Protein AF-A0AAP0G3T5-F1 (afdb_monomer_lite)

pLDDT: mean 85.39, std 17.5, range [25.56, 98.5]

InterPro domains:
  IPR000340 Dual specificity phosphatase, catalytic domain [PF00782] (20-119)
  IPR000387 Tyrosine-specific protein phosphatases domain [PS50056] (59-117)
  IPR013783 Immunoglobulin-like fold [G3DSA:2.60.40.10] (140-226)
  IPR014756 Immunoglobulin E-set [SSF81296] (141-223)
  IPR020422 Dual specificity protein phosphatase domain [SM00195] (4-128)
  IPR029021 Protein-tyrosine phosphatase-like [G3DSA:3.90.190.10] (9-139)
  IPR029021 Protein-tyrosine phosphatase-like [SSF52799] (38-124)
  IPR032640 AMP-activated protein kinase, glycogen-binding domain [PF16561] (143-225)
  IPR052832 Starch-Associated Glucan Phosphatase [PTHR46642] (41-258)

Secondary structure (DSSP, 8-state):
----GGGS-EEEEEE-------HHHHHHHHHHHHHHHTT--PEEEE----TT-HHHHHHHHHHHHHHHHHHHHHH-SEEEEE-SSSSSHHHHHHHHHHHHTS---HHHHHHHHHHH------HHHHHHHHHHHHH---EEEEEEEEE-SS-S-EEEEETTTEEEEEEEPEEETTTTEEEEEEEEESEEEEEEEEETTEEE--TTS-BPPP-TTS---EEEEE--TTS-HHHHHHHHHHHH-S---HHHHHHHHHHHHHT--

Structure (mmCIF, N/CA/C/O backbone):
data_AF-A0AAP0G3T5-F1
#
_entry.id   AF-A0AAP0G3T5-F1
#
loop_
_atom_site.group_PDB
_atom_site.id
_atom_site.type_symbol
_atom_site.label_atom_id
_atom_site.label_alt_id
_atom_site.label_comp_id
_atom_site.label_asym_id
_atom_site.label_entity_id
_atom_site.label_seq_id
_atom_site.pdbx_PDB_ins_code
_atom_site.Cartn_x
_atom_site.Cartn_y
_atom_site.Cartn_z
_atom_site.occupancy
_atom_site.B_iso_or_equiv
_atom_site.auth_seq_id
_atom_site.auth_comp_id
_atom_site.auth_asym_id
_atom_site.auth_atom_id
_atom_site.pdbx_PDB_model_num
ATOM 1 N N . MET A 1 1 ? 6.854 -19.438 26.961 1.00 29.41 1 MET A N 1
ATOM 2 C CA . MET A 1 1 ? 5.749 -20.032 27.737 1.00 29.41 1 MET A CA 1
ATOM 3 C C . MET A 1 1 ? 4.479 -19.678 26.976 1.00 29.41 1 MET A C 1
ATOM 5 O O . MET A 1 1 ? 4.120 -18.512 26.958 1.00 29.41 1 MET A O 1
ATOM 9 N N . LEU A 1 2 ? 3.943 -20.611 26.183 1.00 25.56 2 LEU A N 1
ATOM 10 C CA . LEU A 1 2 ? 2.711 -20.397 25.416 1.00 25.56 2 LEU A CA 1
ATOM 11 C C . LEU A 1 2 ? 1.552 -20.583 26.393 1.00 25.56 2 LEU A C 1
ATOM 13 O O . LEU A 1 2 ? 1.273 -21.711 26.789 1.00 25.56 2 LEU A O 1
ATOM 17 N N . THR A 1 3 ? 0.944 -19.488 26.839 1.00 32.12 3 THR A N 1
ATOM 18 C CA . THR A 1 3 ? -0.365 -19.539 27.492 1.00 32.12 3 THR A CA 1
ATOM 19 C C . THR A 1 3 ? -1.367 -20.124 26.502 1.00 32.12 3 THR A C 1
ATOM 21 O O . THR A 1 3 ? -1.340 -19.810 25.308 1.00 32.12 3 THR A O 1
ATOM 24 N N . SER A 1 4 ? -2.193 -21.049 26.985 1.00 37.69 4 SER A N 1
ATOM 25 C CA . SER A 1 4 ? -3.245 -21.675 26.190 1.00 37.69 4 SER A CA 1
ATOM 26 C C . SER A 1 4 ? -4.162 -20.593 25.616 1.00 37.69 4 SER A C 1
ATOM 28 O O . SER A 1 4 ? -4.572 -19.688 26.340 1.00 37.69 4 SER A O 1
ATOM 30 N N . LEU A 1 5 ? -4.527 -20.695 24.333 1.00 39.19 5 LEU A N 1
ATOM 31 C CA . LEU A 1 5 ? -5.489 -19.781 23.696 1.00 39.19 5 LEU A CA 1
ATOM 32 C C . LEU A 1 5 ? -6.842 -19.742 24.435 1.00 39.19 5 LEU A C 1
ATOM 34 O O . LEU A 1 5 ? -7.557 -18.759 24.308 1.00 39.19 5 LEU A O 1
ATOM 38 N N . SER A 1 6 ? -7.155 -20.766 25.240 1.00 38.41 6 SER A N 1
ATOM 39 C CA . SER A 1 6 ? -8.357 -20.838 26.081 1.00 38.41 6 SER A CA 1
ATOM 40 C C . SER A 1 6 ? -8.358 -19.891 27.288 1.00 38.41 6 SER A C 1
ATOM 42 O O . SER A 1 6 ? -9.402 -19.706 27.899 1.00 38.41 6 SER A O 1
ATOM 44 N N . GLU A 1 7 ? -7.209 -19.332 27.684 1.00 41.69 7 GLU A N 1
ATOM 45 C CA . GLU A 1 7 ? -7.112 -18.388 28.814 1.00 41.69 7 GLU A CA 1
ATOM 46 C C . GLU A 1 7 ? -7.333 -16.929 28.386 1.00 41.69 7 GLU A C 1
ATOM 48 O O . GLU A 1 7 ? -7.491 -16.043 29.224 1.00 41.69 7 GLU A O 1
ATOM 53 N N . LEU A 1 8 ? -7.347 -16.666 27.078 1.00 45.81 8 LEU A N 1
ATOM 54 C CA . LEU A 1 8 ? -7.683 -15.369 26.510 1.00 45.81 8 LEU A CA 1
ATOM 55 C C . LEU A 1 8 ? -9.156 -15.433 26.099 1.00 45.81 8 LEU A C 1
ATOM 57 O O . LEU A 1 8 ? -9.502 -16.239 25.242 1.00 45.81 8 LEU A O 1
ATOM 61 N N . GLU A 1 9 ? -10.022 -14.599 26.684 1.00 52.25 9 GLU A N 1
ATOM 62 C CA . GLU A 1 9 ? -11.425 -14.430 26.260 1.00 52.25 9 GLU A CA 1
ATOM 63 C C . GLU A 1 9 ? -11.502 -13.793 24.854 1.00 52.25 9 GLU A C 1
ATOM 65 O O . GLU A 1 9 ? -11.897 -12.635 24.666 1.00 52.25 9 GLU A O 1
ATOM 70 N N . LEU A 1 10 ? -11.046 -14.539 23.850 1.00 51.56 10 LEU A N 1
ATOM 71 C CA . LEU A 1 10 ? -11.093 -14.182 22.444 1.00 51.56 10 LEU A CA 1
ATOM 72 C C . LEU A 1 10 ? -12.543 -14.235 21.977 1.00 51.56 10 LEU A C 1
ATOM 74 O O . LEU A 1 10 ? -13.229 -15.225 22.214 1.00 51.56 10 LEU A O 1
ATOM 78 N N . LYS A 1 11 ? -13.007 -13.183 21.301 1.00 54.41 11 LYS A N 1
ATOM 79 C CA . LYS A 1 11 ? -14.379 -13.135 20.776 1.00 54.41 11 LYS A CA 1
ATOM 80 C C . LYS A 1 11 ? -14.404 -12.956 19.258 1.00 54.41 11 LYS A C 1
ATOM 82 O O . LYS A 1 11 ? -15.062 -13.756 18.600 1.00 54.41 11 LYS A O 1
ATOM 87 N N . PRO A 1 12 ? -13.632 -12.032 18.657 1.00 55.69 12 PRO A N 1
ATOM 88 C CA . PRO A 1 12 ? -13.344 -12.117 17.224 1.00 55.69 12 PRO A CA 1
ATOM 89 C C . PRO A 1 12 ? -11.927 -12.639 16.924 1.00 55.69 12 PRO A C 1
ATOM 91 O O . PRO A 1 12 ? -10.915 -12.162 17.445 1.00 55.69 12 PRO A O 1
ATOM 94 N N . TYR A 1 13 ? -11.857 -13.597 16.005 1.00 55.78 13 TYR A N 1
ATOM 95 C CA . TYR A 1 13 ? -10.639 -14.075 15.364 1.00 55.78 13 TYR A CA 1
ATOM 96 C C . TYR A 1 13 ? -10.634 -13.635 13.896 1.00 55.78 13 TYR A C 1
ATOM 98 O O . TYR A 1 13 ? -11.551 -13.946 13.137 1.00 55.78 13 TYR A O 1
ATOM 106 N N . PHE A 1 14 ? -9.596 -12.915 13.478 1.00 58.53 14 PHE A N 1
ATOM 107 C CA . PHE A 1 14 ? -9.568 -12.185 12.217 1.00 58.53 14 PHE A CA 1
ATOM 108 C C . PHE A 1 14 ? -8.358 -12.577 11.354 1.00 58.53 14 PHE A C 1
ATOM 110 O O . PHE A 1 14 ? -7.202 -12.321 11.703 1.00 58.53 14 PHE A O 1
ATOM 117 N N . ALA A 1 15 ? -8.637 -13.196 10.206 1.00 68.06 15 ALA A N 1
ATOM 118 C CA . ALA A 1 15 ? -7.659 -13.830 9.330 1.00 68.06 15 ALA A CA 1
ATOM 119 C C . ALA A 1 15 ? -7.432 -13.047 8.031 1.00 68.06 15 ALA A C 1
ATOM 121 O O . ALA A 1 15 ? -8.307 -12.987 7.164 1.00 68.06 15 ALA A O 1
ATOM 122 N N . CYS A 1 16 ? -6.215 -12.531 7.844 1.00 53.97 16 CYS A N 1
ATOM 123 C CA . CYS A 1 16 ? -5.829 -11.704 6.696 1.00 53.97 16 CYS A CA 1
ATOM 124 C C . CYS A 1 16 ? -5.036 -12.461 5.608 1.00 53.97 16 CYS A C 1
ATOM 126 O O . CYS A 1 16 ? -4.068 -11.918 5.069 1.00 53.97 16 CYS A O 1
ATOM 128 N N . SER A 1 17 ? -5.362 -13.727 5.305 1.00 55.59 17 SER A N 1
ATOM 129 C CA . SER A 1 17 ? -4.587 -14.560 4.358 1.00 55.59 17 SER A CA 1
ATOM 130 C C . SER A 1 17 ? -5.382 -15.065 3.150 1.00 55.59 17 SER A C 1
ATOM 132 O O . SER A 1 17 ? -6.556 -15.394 3.282 1.00 55.59 17 SER A O 1
ATOM 134 N N . ARG A 1 18 ? -4.706 -15.156 1.991 1.00 44.66 18 ARG A N 1
ATOM 135 C CA . ARG A 1 18 ? -5.224 -15.662 0.702 1.00 44.66 18 ARG A CA 1
ATOM 136 C C . ARG A 1 18 ? -4.538 -16.955 0.208 1.00 44.66 18 ARG A C 1
ATOM 138 O O . ARG A 1 18 ? -4.892 -17.474 -0.843 1.00 44.66 18 ARG A O 1
ATOM 145 N N . THR A 1 19 ? -3.530 -17.483 0.908 1.00 41.25 19 THR A N 1
ATOM 146 C CA . THR A 1 19 ? -2.714 -18.606 0.396 1.00 41.25 19 THR A CA 1
ATOM 147 C C . THR A 1 19 ? -3.335 -19.981 0.674 1.00 41.25 19 THR A C 1
ATOM 149 O O . THR A 1 19 ? -3.735 -20.253 1.802 1.00 41.25 19 THR A O 1
ATOM 152 N N . GLN A 1 20 ? -3.346 -20.858 -0.341 1.00 36.56 20 GLN A N 1
ATOM 153 C CA . GLN A 1 20 ? -3.870 -22.237 -0.304 1.00 36.56 20 GLN A CA 1
ATOM 154 C C . GLN A 1 20 ? -2.840 -23.316 0.091 1.00 36.56 20 GLN A C 1
ATOM 156 O O . GLN A 1 20 ? -3.159 -24.500 0.061 1.00 36.56 20 GLN A O 1
ATOM 161 N N . THR A 1 21 ? -1.616 -22.957 0.479 1.00 35.81 21 THR A N 1
ATOM 162 C CA . THR A 1 21 ? -0.590 -23.933 0.882 1.00 35.81 21 THR A CA 1
ATOM 163 C C . THR A 1 21 ? 0.189 -23.477 2.119 1.00 35.81 21 THR A C 1
ATOM 165 O O . THR A 1 21 ? 0.285 -22.278 2.382 1.00 35.81 21 THR A O 1
ATOM 168 N N . TRP A 1 22 ? 0.716 -24.479 2.844 1.00 39.88 22 TRP A N 1
ATOM 169 C CA . TRP A 1 22 ? 1.608 -24.507 4.026 1.00 39.88 22 TRP A CA 1
ATOM 170 C C . TRP A 1 22 ? 0.968 -24.979 5.357 1.00 39.88 22 TRP A C 1
ATOM 172 O O . TRP A 1 22 ? 0.165 -24.299 5.993 1.00 39.88 22 TRP A O 1
ATOM 182 N N . ASN A 1 23 ? 1.411 -26.170 5.790 1.00 42.19 23 ASN A N 1
ATOM 183 C CA . ASN A 1 23 ? 0.854 -27.086 6.806 1.00 42.19 23 ASN A CA 1
ATOM 184 C C . ASN A 1 23 ? 0.544 -26.512 8.208 1.00 42.19 23 ASN A C 1
ATOM 186 O O . ASN A 1 23 ? -0.226 -27.118 8.946 1.00 42.19 23 ASN A O 1
ATOM 190 N N . ILE A 1 24 ? 1.108 -25.365 8.599 1.00 42.84 24 ILE A N 1
ATOM 191 C CA . ILE A 1 24 ? 0.833 -24.730 9.906 1.00 42.84 24 ILE A CA 1
ATOM 192 C C . ILE A 1 24 ? -0.440 -23.873 9.859 1.00 42.84 24 ILE A C 1
ATOM 194 O O . ILE A 1 24 ? -1.187 -23.829 10.833 1.00 42.84 24 ILE A O 1
ATOM 198 N N . LEU A 1 25 ? -0.722 -23.227 8.723 1.00 44.41 25 LEU A N 1
ATOM 199 C CA . LEU A 1 25 ? -1.928 -22.413 8.546 1.00 44.41 25 LEU A CA 1
ATOM 200 C C . LEU A 1 25 ? -3.184 -23.277 8.528 1.00 44.41 25 LEU A C 1
ATOM 202 O O . LEU A 1 25 ? -4.192 -22.913 9.125 1.00 44.41 25 LEU A O 1
ATOM 206 N N . GLU A 1 26 ? -3.102 -24.439 7.884 1.00 46.91 26 GLU A N 1
ATOM 207 C CA . GLU A 1 26 ? -4.184 -25.413 7.905 1.00 46.91 26 GLU A CA 1
ATOM 208 C C . GLU A 1 26 ? -4.376 -25.974 9.317 1.00 46.91 26 GLU A C 1
ATOM 210 O O . GLU A 1 26 ? -5.507 -26.181 9.723 1.00 46.91 26 GLU A O 1
ATOM 215 N N . LEU A 1 27 ? -3.303 -26.154 10.098 1.00 44.22 27 LEU A N 1
ATOM 216 C CA . LEU A 1 27 ? -3.399 -26.620 11.480 1.00 44.22 27 LEU A CA 1
ATOM 217 C C . LEU A 1 27 ? -4.052 -25.576 12.392 1.00 44.22 27 LEU A C 1
ATOM 219 O O . LEU A 1 27 ? -4.932 -25.940 13.158 1.00 44.22 27 LEU A O 1
ATOM 223 N N . ILE A 1 28 ? -3.673 -24.296 12.285 1.00 55.34 28 ILE A N 1
ATOM 224 C CA . ILE A 1 28 ? -4.295 -23.199 13.045 1.00 55.34 28 ILE A CA 1
ATOM 225 C C . ILE A 1 28 ? -5.759 -23.031 12.620 1.00 55.34 28 ILE A C 1
ATOM 227 O O . ILE A 1 28 ? -6.631 -23.037 13.482 1.00 55.34 28 ILE A O 1
ATOM 231 N N . SER A 1 29 ? -6.050 -22.986 11.313 1.00 53.94 29 SER A N 1
ATOM 232 C CA . SER A 1 29 ? -7.426 -22.912 10.796 1.00 53.94 29 SER A CA 1
ATOM 233 C C . SER A 1 29 ? -8.256 -24.127 11.220 1.00 53.94 29 SER A C 1
ATOM 235 O O . SER A 1 29 ? -9.367 -23.952 11.696 1.00 53.94 29 SER A O 1
ATOM 237 N N . LYS A 1 30 ? -7.719 -25.354 11.149 1.00 52.88 30 LYS A N 1
ATOM 238 C CA . LYS A 1 30 ? -8.404 -26.586 11.588 1.00 52.88 30 LYS A CA 1
ATOM 239 C C . LYS A 1 30 ? -8.589 -26.652 13.104 1.00 52.88 30 LYS A C 1
ATOM 241 O O . LYS A 1 30 ? -9.633 -27.126 13.545 1.00 52.88 30 LYS A O 1
ATOM 246 N N . LEU A 1 31 ? -7.615 -26.191 13.897 1.00 55.31 31 LEU A N 1
ATOM 247 C CA . LEU A 1 31 ? -7.725 -26.064 15.359 1.00 55.31 31 LEU A CA 1
ATOM 248 C C . LEU A 1 31 ? -8.829 -25.076 15.728 1.00 55.31 31 LEU A C 1
ATOM 250 O O . LEU A 1 31 ? -9.655 -25.381 16.579 1.00 55.31 31 LEU A O 1
ATOM 254 N N . LEU A 1 32 ? -8.887 -23.932 15.052 1.00 58.81 32 LEU A N 1
ATOM 255 C CA . LEU A 1 32 ? -9.915 -22.923 15.290 1.00 58.81 32 LEU A CA 1
ATOM 256 C C . LEU A 1 32 ? -11.279 -23.372 14.798 1.00 58.81 32 LEU A C 1
ATOM 258 O O . LEU A 1 32 ? -12.240 -23.267 15.539 1.00 58.81 32 LEU A O 1
ATOM 262 N N . GLU A 1 33 ? -11.375 -23.966 13.612 1.00 59.47 33 GLU A N 1
ATOM 263 C CA . GLU A 1 33 ? -12.602 -24.615 13.152 1.00 59.47 33 GLU A CA 1
ATOM 264 C C . GLU A 1 33 ? -13.053 -25.717 14.117 1.00 59.47 33 GLU A C 1
ATOM 266 O O . GLU A 1 33 ? -14.249 -25.921 14.301 1.00 59.47 33 GLU A O 1
ATOM 271 N N . SER A 1 34 ? -12.117 -26.422 14.759 1.00 53.38 34 SER A N 1
ATOM 272 C CA . SER A 1 34 ? -12.426 -27.383 15.818 1.00 53.38 34 SER A CA 1
ATOM 273 C C . SER A 1 34 ? -12.951 -26.705 17.087 1.00 53.38 34 SER A C 1
ATOM 275 O O . SER A 1 34 ? -13.887 -27.229 17.675 1.00 53.38 34 SER A O 1
ATOM 277 N N . MET A 1 35 ? -12.402 -25.558 17.495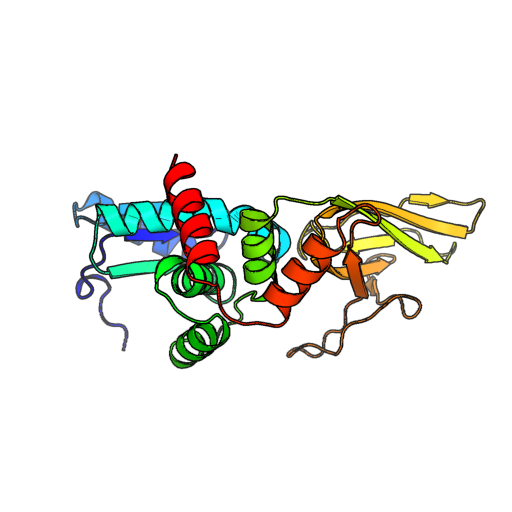 1.00 55.41 35 MET A N 1
ATOM 278 C CA . MET A 1 35 ? -12.900 -24.772 18.638 1.00 55.41 35 MET A CA 1
ATOM 279 C C . MET A 1 35 ? -14.277 -24.145 18.353 1.00 55.41 35 MET A C 1
ATOM 281 O O . MET A 1 35 ? -15.171 -24.193 19.191 1.00 55.41 35 MET A O 1
ATOM 285 N N . LEU A 1 36 ? -14.510 -23.665 17.127 1.00 57.16 36 LEU A N 1
ATOM 286 C CA . LEU A 1 36 ? -15.820 -23.189 16.663 1.00 57.16 36 LEU A CA 1
ATOM 287 C C . LEU A 1 36 ? -16.872 -24.303 16.700 1.00 57.16 36 LEU A C 1
ATOM 289 O O . LEU A 1 36 ? -17.992 -24.084 17.157 1.00 57.16 36 LEU A O 1
ATOM 293 N N . ARG A 1 37 ? -16.507 -25.514 16.254 1.00 56.56 37 ARG A N 1
ATOM 294 C CA . ARG A 1 37 ? -17.377 -26.702 16.312 1.00 56.56 37 ARG A CA 1
ATOM 295 C C . ARG A 1 37 ? -17.727 -27.116 17.745 1.00 56.56 37 ARG A C 1
ATOM 297 O O . ARG A 1 37 ? -18.770 -27.731 17.938 1.00 56.56 37 ARG A O 1
ATOM 304 N N . ASN A 1 38 ? -16.898 -26.756 18.723 1.00 56.44 38 ASN A N 1
ATOM 305 C CA . ASN A 1 38 ? -17.127 -27.058 20.135 1.00 56.44 38 ASN A CA 1
ATOM 306 C C . ASN A 1 38 ? -18.011 -26.019 20.852 1.00 56.44 38 ASN A C 1
ATOM 308 O O . ASN A 1 38 ? -18.391 -26.252 21.996 1.00 56.44 38 ASN A O 1
ATOM 312 N N . GLY A 1 39 ? -18.400 -24.924 20.184 1.00 53.41 39 GLY A N 1
ATOM 313 C CA . GLY A 1 39 ? -19.330 -23.933 20.738 1.00 53.41 39 GLY A CA 1
ATOM 314 C C . GLY A 1 39 ? -18.688 -22.859 21.622 1.00 53.41 39 GLY A C 1
ATOM 315 O O . GLY A 1 39 ? -19.403 -22.199 22.371 1.00 53.41 39 GLY A O 1
ATOM 316 N N . ASP A 1 40 ? -17.375 -22.634 21.509 1.00 62.09 40 ASP A N 1
ATOM 317 C CA . ASP A 1 40 ? -16.591 -21.758 22.401 1.00 62.09 40 ASP A CA 1
ATOM 318 C C . ASP A 1 40 ? -16.823 -20.235 22.210 1.00 62.09 40 ASP A C 1
ATOM 320 O O . ASP A 1 40 ? -16.054 -19.417 22.707 1.00 62.09 40 ASP A O 1
ATOM 324 N N . GLY A 1 41 ? -17.876 -19.810 21.499 1.00 70.50 41 GLY A N 1
ATOM 325 C CA . GLY A 1 41 ? -18.259 -18.390 21.390 1.00 70.50 41 GLY A CA 1
ATOM 326 C C . GLY A 1 41 ? -17.295 -17.488 20.600 1.00 70.50 41 GLY A C 1
ATOM 327 O O . GLY A 1 41 ? -17.412 -16.265 20.673 1.00 70.50 41 GLY A O 1
ATOM 328 N N . ILE A 1 42 ? -16.360 -18.069 19.844 1.00 72.94 42 ILE A N 1
ATOM 329 C CA . ILE A 1 42 ? -15.424 -17.348 18.969 1.00 72.94 42 ILE A CA 1
ATOM 330 C C . ILE A 1 42 ? -16.078 -17.144 17.594 1.00 72.94 42 ILE A C 1
ATOM 332 O O . ILE A 1 42 ? -16.681 -18.065 17.054 1.00 72.94 42 ILE A O 1
ATOM 336 N N . GLU A 1 43 ? -15.943 -15.966 16.987 1.00 80.19 43 GLU A N 1
ATOM 337 C CA . GLU A 1 43 ? -16.281 -15.738 15.576 1.00 80.19 43 GLU A CA 1
ATOM 338 C C . GLU A 1 43 ? -15.003 -15.723 14.730 1.00 80.19 43 GLU A C 1
ATOM 340 O O . GLU A 1 43 ? -14.078 -14.960 15.007 1.00 80.19 43 GLU A O 1
ATOM 345 N N . HIS A 1 44 ? -14.948 -16.540 13.675 1.00 81.50 44 HIS A N 1
ATOM 346 C CA . HIS A 1 44 ? -13.824 -16.565 12.739 1.00 81.50 44 HIS A CA 1
ATOM 347 C C . HIS A 1 44 ? -14.156 -15.830 11.438 1.00 81.50 44 HIS A C 1
ATOM 349 O O . HIS A 1 44 ? -15.005 -16.263 10.657 1.00 81.50 44 HIS A O 1
ATOM 355 N N . ILE A 1 45 ? -13.422 -14.752 11.163 1.00 84.25 45 ILE A N 1
ATOM 356 C CA . ILE A 1 45 ? -13.644 -13.866 10.021 1.00 84.25 45 ILE A CA 1
ATOM 357 C C . ILE A 1 45 ? -12.449 -13.936 9.074 1.00 84.25 45 ILE A C 1
ATOM 359 O O . ILE A 1 45 ? -11.323 -13.609 9.442 1.00 84.25 45 ILE A O 1
ATOM 363 N N . ARG A 1 46 ? -12.700 -14.303 7.813 1.00 86.25 46 ARG A N 1
ATOM 364 C CA . ARG A 1 46 ? -11.692 -14.265 6.741 1.00 86.25 46 ARG A CA 1
ATOM 365 C C . ARG A 1 46 ? -11.799 -12.983 5.927 1.00 86.25 46 ARG A C 1
ATOM 367 O O . ARG A 1 46 ? -12.829 -12.743 5.294 1.00 86.25 46 ARG A O 1
ATOM 374 N N . ALA A 1 47 ? -10.726 -12.202 5.892 1.00 88.69 47 ALA A N 1
ATOM 375 C CA . ALA A 1 47 ? -10.610 -10.958 5.139 1.00 88.69 47 ALA A CA 1
ATOM 376 C C . ALA A 1 47 ? -9.303 -10.949 4.331 1.00 88.69 47 ALA A C 1
ATOM 378 O O . ALA A 1 47 ? -8.254 -10.513 4.789 1.00 88.69 47 ALA A O 1
ATOM 379 N N . GLU A 1 48 ? -9.355 -11.501 3.122 1.00 90.19 48 GLU A N 1
ATOM 380 C CA . GLU A 1 48 ? -8.150 -11.855 2.369 1.00 90.19 48 GLU A CA 1
ATOM 381 C C . GLU A 1 48 ? -7.356 -10.637 1.872 1.00 90.19 48 GLU A C 1
ATOM 383 O O . GLU A 1 48 ? -7.934 -9.697 1.313 1.00 90.19 48 GLU A O 1
ATOM 388 N N . ILE A 1 49 ? -6.030 -10.722 2.043 1.00 92.69 49 ILE A N 1
ATOM 389 C CA . ILE A 1 49 ? -5.009 -9.812 1.507 1.00 92.69 49 ILE A CA 1
ATOM 390 C C . ILE A 1 49 ? -3.857 -10.666 0.949 1.00 92.69 49 ILE A C 1
ATOM 392 O O . ILE A 1 49 ? -3.377 -11.598 1.620 1.00 92.69 49 ILE A O 1
ATOM 396 N N . ARG A 1 50 ? -3.426 -10.370 -0.281 1.00 92.69 50 ARG A N 1
ATOM 397 C CA . ARG A 1 50 ? -2.323 -11.033 -0.988 1.00 92.69 50 ARG A CA 1
ATOM 398 C C . ARG A 1 50 ? -0.997 -10.768 -0.277 1.00 92.69 50 ARG A C 1
ATOM 400 O O . ARG A 1 50 ? -0.738 -9.677 0.219 1.00 92.69 50 ARG A O 1
ATOM 407 N N . ASP A 1 51 ? -0.177 -11.811 -0.163 1.00 89.69 51 ASP A N 1
ATOM 408 C CA . ASP A 1 51 ? 1.133 -11.687 0.475 1.00 89.69 51 ASP A CA 1
ATOM 409 C C . ASP A 1 51 ? 2.159 -11.046 -0.459 1.00 89.69 51 ASP A C 1
ATOM 411 O O . ASP A 1 51 ? 2.017 -11.139 -1.675 1.00 89.69 51 ASP A O 1
ATOM 415 N N . PHE A 1 52 ? 3.193 -10.430 0.123 1.00 92.19 52 PHE A N 1
ATOM 416 C CA . PHE A 1 52 ? 4.255 -9.726 -0.615 1.00 92.19 52 PHE A CA 1
ATOM 417 C C . PHE A 1 52 ? 3.746 -8.649 -1.587 1.00 92.19 52 PHE A C 1
ATOM 419 O O . PHE A 1 52 ? 4.386 -8.348 -2.593 1.00 92.19 52 PHE A O 1
ATOM 426 N N . ASP A 1 53 ? 2.606 -8.043 -1.261 1.00 95.94 53 ASP A N 1
ATOM 427 C CA . ASP A 1 53 ? 1.952 -7.049 -2.096 1.00 95.94 53 ASP A CA 1
ATOM 428 C C . ASP A 1 53 ? 1.421 -5.888 -1.245 1.00 95.94 53 ASP A C 1
ATOM 430 O O . ASP A 1 53 ? 0.396 -5.985 -0.565 1.00 95.94 53 ASP A O 1
ATOM 434 N N . ALA A 1 54 ? 2.166 -4.782 -1.251 1.00 96.00 54 ALA A N 1
ATOM 435 C CA . ALA A 1 54 ? 1.788 -3.570 -0.531 1.00 96.00 54 ALA A CA 1
ATOM 436 C C . ALA A 1 54 ? 0.620 -2.832 -1.204 1.00 96.00 54 ALA A C 1
ATOM 438 O O . ALA A 1 54 ? -0.121 -2.126 -0.517 1.00 96.00 54 ALA A O 1
ATOM 439 N N . PHE A 1 55 ? 0.430 -3.011 -2.513 1.00 97.25 55 PHE A N 1
ATOM 440 C CA . PHE A 1 55 ? -0.663 -2.391 -3.245 1.00 97.25 55 PHE A CA 1
ATOM 441 C C . PHE A 1 55 ? -1.994 -3.080 -2.948 1.00 97.25 55 PHE A C 1
ATOM 443 O O . PHE A 1 55 ? -2.953 -2.405 -2.581 1.00 97.25 55 PHE A O 1
ATOM 450 N N . ASP A 1 56 ? -2.049 -4.416 -3.004 1.00 97.81 56 ASP A N 1
ATOM 451 C CA . ASP A 1 56 ? -3.248 -5.153 -2.581 1.00 97.81 56 ASP A CA 1
ATOM 452 C C . ASP A 1 56 ? -3.565 -4.85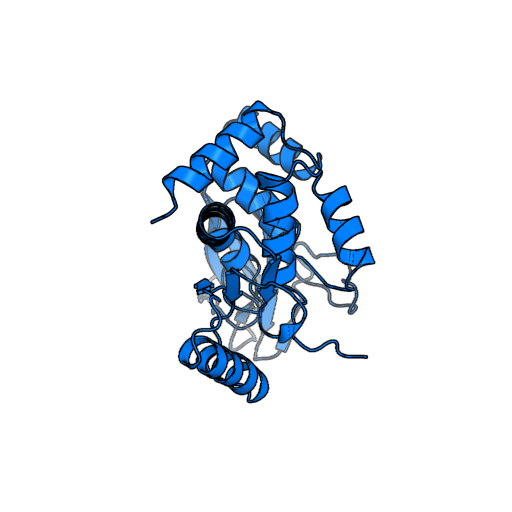1 -1.112 1.00 97.81 56 ASP A C 1
ATOM 454 O O . ASP A 1 56 ? -4.710 -4.567 -0.780 1.00 97.81 56 ASP A O 1
ATOM 458 N N . LEU A 1 57 ? -2.557 -4.772 -0.235 1.00 97.38 57 LEU A N 1
ATOM 459 C CA . LEU A 1 57 ? -2.765 -4.315 1.140 1.00 97.38 57 LEU A CA 1
ATOM 460 C C . LEU A 1 57 ? -3.415 -2.921 1.200 1.00 97.38 57 LEU A C 1
ATOM 462 O O . LEU A 1 57 ? -4.445 -2.784 1.858 1.00 97.38 57 LEU A O 1
ATOM 466 N N . ARG A 1 58 ? -2.870 -1.913 0.504 1.00 97.56 58 ARG A N 1
ATOM 467 C CA . ARG A 1 58 ? -3.442 -0.554 0.427 1.00 97.56 58 ARG A CA 1
ATOM 468 C C . ARG A 1 58 ? -4.910 -0.591 -0.012 1.00 97.56 58 ARG A C 1
ATOM 470 O O . ARG A 1 58 ? -5.760 -0.029 0.669 1.00 97.56 58 ARG A O 1
ATOM 477 N N . MET A 1 59 ? -5.212 -1.292 -1.104 1.00 97.50 59 MET A N 1
ATOM 478 C CA . MET A 1 59 ? -6.564 -1.370 -1.671 1.00 97.50 59 MET A CA 1
ATOM 479 C C . MET A 1 59 ? -7.547 -2.135 -0.774 1.00 97.50 59 MET A C 1
ATOM 481 O O . MET A 1 59 ? -8.742 -1.845 -0.762 1.00 97.50 59 MET A O 1
ATOM 485 N N . ARG A 1 60 ? -7.067 -3.128 -0.017 1.00 97.56 60 ARG A N 1
ATOM 486 C CA . ARG A 1 60 ? -7.908 -3.989 0.829 1.00 97.56 60 ARG A CA 1
ATOM 487 C C . ARG A 1 60 ? -8.112 -3.434 2.234 1.00 97.56 60 ARG A C 1
ATOM 489 O O . ARG A 1 60 ? -9.136 -3.743 2.841 1.00 97.56 60 ARG A O 1
ATOM 496 N N . LEU A 1 61 ? -7.185 -2.622 2.747 1.00 97.81 61 LEU A N 1
ATOM 497 C CA . LEU A 1 61 ? -7.236 -2.065 4.102 1.00 97.81 61 LEU A CA 1
ATOM 498 C C . LEU A 1 61 ? -8.596 -1.440 4.462 1.00 97.81 61 LEU A C 1
ATOM 500 O O . LEU A 1 61 ? -9.108 -1.811 5.517 1.00 97.81 61 LEU A O 1
ATOM 504 N N . PRO A 1 62 ? -9.227 -0.584 3.632 1.00 97.62 62 PRO A N 1
ATOM 505 C CA . PRO A 1 62 ? -10.508 0.027 3.986 1.00 97.62 62 PRO A CA 1
ATOM 506 C C . PRO A 1 62 ? -11.598 -1.016 4.286 1.00 97.62 62 PRO A C 1
ATOM 508 O O . PRO A 1 62 ? -12.151 -1.034 5.382 1.00 97.62 62 PRO A O 1
ATOM 511 N N . ALA A 1 63 ? -11.826 -1.966 3.374 1.00 96.31 63 ALA A N 1
ATOM 512 C CA . ALA A 1 63 ? -12.834 -3.015 3.550 1.00 96.31 63 ALA A CA 1
ATOM 513 C C . ALA A 1 63 ? -12.488 -3.993 4.689 1.00 96.31 63 ALA A C 1
ATOM 515 O O . ALA A 1 63 ? -13.356 -4.448 5.436 1.00 96.31 63 ALA A O 1
ATOM 516 N N . VAL A 1 64 ? -11.206 -4.335 4.836 1.00 96.06 64 VAL A N 1
ATOM 517 C CA . VAL A 1 64 ? -10.730 -5.241 5.888 1.00 96.06 64 VAL A CA 1
ATOM 518 C C . VAL A 1 64 ? -10.929 -4.610 7.267 1.00 96.06 64 VAL A C 1
ATOM 520 O O . VAL A 1 64 ? -11.447 -5.263 8.172 1.00 96.06 64 VAL A O 1
ATOM 523 N N . VAL A 1 65 ? -10.565 -3.337 7.429 1.00 96.94 65 VAL A N 1
ATOM 524 C CA . VAL A 1 65 ? -10.711 -2.624 8.700 1.00 96.94 65 VAL A CA 1
ATOM 525 C C . VAL A 1 65 ? -12.182 -2.331 9.008 1.00 96.94 65 VAL A C 1
ATOM 527 O O . VAL A 1 65 ? -12.555 -2.436 10.171 1.00 96.94 65 VAL A O 1
ATOM 530 N N . SER A 1 66 ? -13.041 -2.083 8.009 1.00 96.38 66 SER A N 1
ATOM 531 C CA . SER A 1 66 ? -14.500 -2.005 8.209 1.00 96.38 66 SER A CA 1
ATOM 532 C C . SER A 1 66 ? -15.048 -3.280 8.846 1.00 96.38 66 SER A C 1
ATOM 534 O O . SER A 1 66 ? -15.716 -3.235 9.880 1.00 96.38 66 SER A O 1
ATOM 536 N N . ARG A 1 67 ? -14.703 -4.446 8.283 1.00 94.00 67 ARG A N 1
ATOM 537 C CA . ARG A 1 67 ? -15.142 -5.745 8.817 1.00 94.00 67 ARG A CA 1
ATOM 538 C C . ARG A 1 67 ? -14.597 -6.007 10.218 1.00 94.00 67 ARG A C 1
ATOM 540 O O . ARG A 1 67 ? -15.334 -6.500 11.067 1.00 94.00 67 ARG A O 1
ATOM 547 N N . LEU A 1 68 ? -13.333 -5.660 10.466 1.00 92.69 68 LEU A N 1
ATOM 548 C CA . LEU A 1 68 ? -12.724 -5.752 11.794 1.00 92.69 68 LEU A CA 1
ATOM 549 C C . LEU A 1 68 ? -13.458 -4.861 12.805 1.00 92.69 68 LEU A C 1
ATOM 551 O O . LEU A 1 68 ? -13.781 -5.312 13.899 1.00 92.69 68 LEU A O 1
ATOM 555 N N . HIS A 1 69 ? -13.752 -3.617 12.429 1.00 93.88 69 HIS A N 1
ATOM 556 C CA . HIS A 1 69 ? -14.437 -2.657 13.286 1.00 93.88 69 HIS A CA 1
ATOM 557 C C . HIS A 1 69 ? -15.846 -3.121 13.655 1.00 93.88 69 HIS A C 1
ATOM 559 O O . HIS A 1 69 ? -16.199 -3.123 14.834 1.00 93.88 69 HIS A O 1
ATOM 565 N N . LYS A 1 70 ? -16.611 -3.617 12.676 1.00 91.94 70 LYS A N 1
ATOM 566 C CA . LYS A 1 70 ? -17.921 -4.237 12.910 1.00 91.94 70 LYS A CA 1
ATOM 567 C C . LYS A 1 70 ? -17.829 -5.400 13.895 1.00 91.94 70 LYS A C 1
ATOM 569 O O . LYS A 1 70 ? -18.564 -5.425 14.874 1.00 91.94 70 LYS A O 1
ATOM 574 N N . ALA A 1 71 ? -16.906 -6.332 13.659 1.00 88.38 71 ALA A N 1
ATOM 575 C CA . ALA A 1 71 ? -16.736 -7.514 14.499 1.00 88.38 71 ALA A CA 1
ATOM 576 C C . ALA A 1 71 ? -16.393 -7.152 15.949 1.00 88.38 71 ALA A C 1
ATOM 578 O O . ALA A 1 71 ? -16.958 -7.714 16.885 1.00 88.38 71 ALA A O 1
ATOM 579 N N . ILE A 1 72 ? -15.505 -6.173 16.141 1.00 88.94 72 ILE A N 1
ATOM 580 C CA . ILE A 1 72 ? -15.140 -5.67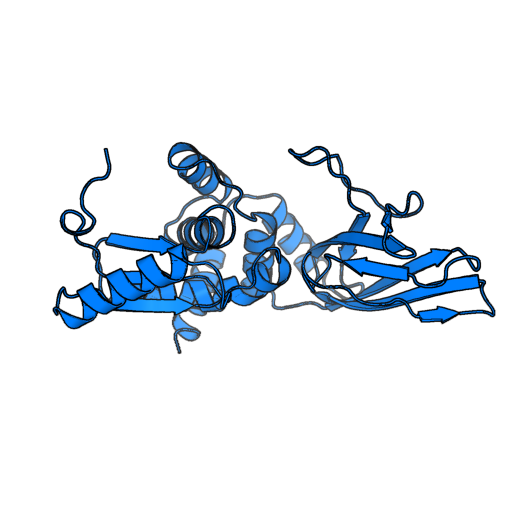5 17.470 1.00 88.94 72 ILE A CA 1
ATOM 581 C C . ILE A 1 72 ? -16.345 -5.033 18.161 1.00 88.94 72 ILE A C 1
ATOM 583 O O . ILE A 1 72 ? -16.602 -5.333 19.327 1.00 88.94 72 ILE A O 1
ATOM 587 N N . ASN A 1 73 ? -17.105 -4.194 17.454 1.00 89.56 73 ASN A N 1
ATOM 588 C CA . ASN A 1 73 ? -18.274 -3.519 18.019 1.00 89.56 73 ASN A CA 1
ATOM 589 C C . ASN A 1 73 ? -19.421 -4.491 18.346 1.00 89.56 73 ASN A C 1
ATOM 591 O O . ASN A 1 73 ? -20.145 -4.269 19.314 1.00 89.56 73 ASN A O 1
ATOM 595 N N . CYS A 1 74 ? -19.590 -5.564 17.567 1.00 86.75 74 CYS A N 1
ATOM 596 C CA . CYS A 1 74 ? -20.621 -6.575 17.806 1.00 86.75 74 CYS A CA 1
ATOM 597 C C . CYS A 1 74 ? -20.245 -7.552 18.928 1.00 86.75 74 CYS A C 1
ATOM 599 O O . CYS A 1 74 ? -21.093 -7.887 19.754 1.00 86.75 74 CYS A O 1
ATOM 601 N N . ASN A 1 75 ? -18.989 -8.002 18.973 1.00 80.75 75 ASN A N 1
ATOM 602 C CA . ASN A 1 75 ? -18.604 -9.133 19.821 1.00 80.75 75 ASN A CA 1
ATOM 603 C C . ASN A 1 75 ? -17.915 -8.692 21.121 1.00 80.75 75 ASN A C 1
ATOM 605 O O . ASN A 1 75 ? -17.969 -9.404 22.128 1.00 80.75 75 ASN A O 1
ATOM 609 N N . GLY A 1 76 ? -17.262 -7.525 21.118 1.00 76.62 76 GLY A N 1
ATOM 610 C CA . GLY A 1 76 ? -16.394 -7.073 22.204 1.00 76.62 76 GLY A CA 1
ATOM 611 C C . GLY A 1 76 ? -15.226 -8.035 22.457 1.00 76.62 76 GLY A C 1
ATOM 612 O O . GLY A 1 76 ? -14.811 -8.779 21.573 1.00 76.62 76 GLY A O 1
ATOM 613 N N . GLY A 1 77 ? -14.701 -8.044 23.685 1.00 78.81 77 GLY A N 1
ATOM 614 C CA . GLY A 1 77 ? -13.651 -8.981 24.109 1.00 78.81 77 GLY A CA 1
ATOM 615 C C . GLY A 1 77 ? -12.303 -8.785 23.410 1.00 78.81 77 GLY A C 1
ATOM 616 O O . GLY A 1 77 ? -12.004 -7.721 22.865 1.00 78.81 77 GLY A O 1
ATOM 617 N N . VAL A 1 78 ? -11.456 -9.816 23.461 1.00 79.50 78 VAL A N 1
ATOM 618 C CA . VAL A 1 78 ? -10.120 -9.769 22.856 1.00 79.50 78 VAL A CA 1
ATOM 619 C C . VAL A 1 78 ? -10.202 -10.164 21.383 1.00 79.50 78 VAL A C 1
ATOM 621 O O . VAL A 1 78 ? -10.806 -11.175 21.032 1.00 79.50 78 VAL A O 1
ATOM 624 N N . THR A 1 79 ? -9.562 -9.375 20.518 1.00 85.44 79 THR A N 1
ATOM 625 C CA . THR A 1 79 ? -9.483 -9.645 19.076 1.00 85.44 79 THR A CA 1
ATOM 626 C C . THR A 1 79 ? -8.124 -10.201 18.695 1.00 85.44 79 THR A C 1
ATOM 628 O O . THR A 1 79 ? -7.102 -9.573 18.971 1.00 85.44 79 THR A O 1
ATOM 631 N N . TYR A 1 80 ? -8.098 -11.342 18.011 1.00 85.88 80 TYR A N 1
ATOM 632 C CA . TYR A 1 80 ? -6.861 -11.908 17.479 1.00 85.88 80 TYR A CA 1
ATOM 633 C C . TYR A 1 80 ? -6.759 -11.671 15.974 1.00 85.88 80 TYR A C 1
ATOM 635 O O . TYR A 1 80 ? -7.527 -12.238 15.204 1.00 85.88 80 TYR A O 1
ATOM 643 N N . ILE A 1 81 ? -5.795 -10.853 15.548 1.00 89.31 81 ILE A N 1
ATOM 644 C CA . ILE A 1 81 ? -5.544 -10.540 14.134 1.00 89.31 81 ILE A CA 1
ATOM 645 C C . ILE A 1 81 ? -4.307 -11.310 13.673 1.00 89.31 81 ILE A C 1
ATOM 647 O O . ILE A 1 81 ? -3.232 -11.160 14.257 1.00 89.31 81 ILE A O 1
ATOM 651 N N . HIS A 1 82 ? -4.417 -12.091 12.597 1.00 86.31 82 HIS A N 1
ATOM 652 C CA . HIS A 1 82 ? -3.279 -12.844 12.066 1.00 86.31 82 HIS A CA 1
ATOM 653 C C . HIS A 1 82 ? -3.213 -12.889 10.538 1.00 86.31 82 HIS A C 1
ATOM 655 O O . HIS A 1 82 ? -4.152 -12.566 9.815 1.00 86.31 82 HIS A O 1
ATOM 661 N N . CYS A 1 83 ? -2.041 -13.271 10.036 1.00 87.00 83 CYS A N 1
ATOM 662 C CA . CYS A 1 83 ? -1.812 -13.614 8.635 1.00 87.00 83 CYS A CA 1
ATOM 663 C C . CYS A 1 83 ? -0.977 -14.904 8.586 1.00 87.00 83 CYS A C 1
ATOM 665 O O . CYS A 1 83 ? -1.148 -15.757 9.453 1.00 87.00 83 CYS A O 1
ATOM 667 N N . THR A 1 84 ? -0.077 -15.062 7.611 1.00 85.81 84 THR A N 1
ATOM 668 C CA . THR A 1 84 ? 0.826 -16.224 7.556 1.00 85.81 84 THR A CA 1
ATOM 669 C C . THR A 1 84 ? 1.895 -16.164 8.651 1.00 85.81 84 THR A C 1
ATOM 671 O O . THR A 1 84 ? 1.892 -16.980 9.562 1.00 85.81 84 THR A O 1
ATOM 674 N N . ALA A 1 85 ? 2.788 -15.170 8.596 1.00 85.88 85 ALA A N 1
ATOM 675 C CA . ALA A 1 85 ? 3.898 -15.029 9.548 1.00 85.88 85 ALA A CA 1
ATOM 676 C C . ALA A 1 85 ? 3.620 -14.020 10.679 1.00 85.88 85 ALA A C 1
ATOM 678 O O . ALA A 1 85 ? 4.404 -13.882 11.616 1.00 85.88 85 ALA A O 1
ATOM 679 N N . GLY A 1 86 ? 2.537 -13.244 10.575 1.00 87.31 86 GLY A N 1
ATOM 680 C CA . GLY A 1 86 ? 2.270 -12.135 11.494 1.00 87.31 86 GLY A CA 1
ATOM 681 C C . GLY A 1 86 ? 3.326 -11.025 11.426 1.00 87.31 86 GLY A C 1
ATOM 682 O O . GLY A 1 86 ? 3.596 -10.404 12.446 1.00 87.31 86 GLY A O 1
ATOM 683 N N . LEU A 1 87 ? 3.965 -10.815 10.268 1.00 90.62 87 LEU A N 1
ATOM 684 C CA . LEU A 1 87 ? 5.032 -9.815 10.093 1.00 90.62 87 LEU A CA 1
ATOM 685 C C . LEU A 1 87 ? 4.635 -8.635 9.195 1.00 90.62 87 LEU A C 1
ATOM 687 O O . LEU A 1 87 ? 5.136 -7.542 9.405 1.00 90.62 87 LEU A O 1
ATOM 691 N N . GLY A 1 88 ? 3.732 -8.829 8.228 1.00 93.31 88 GLY A N 1
ATOM 692 C CA . GLY A 1 88 ? 3.333 -7.781 7.274 1.00 93.31 88 GLY A CA 1
ATOM 693 C C . GLY A 1 88 ? 1.856 -7.403 7.377 1.00 93.31 88 GLY A C 1
ATOM 694 O O . GLY A 1 88 ? 1.496 -6.415 8.014 1.00 93.31 88 GLY A O 1
ATOM 695 N N . ARG A 1 89 ? 0.987 -8.212 6.756 1.00 96.19 89 ARG A N 1
ATOM 696 C CA . ARG A 1 89 ? -0.458 -7.941 6.609 1.00 96.19 89 ARG A CA 1
ATOM 697 C C . ARG A 1 89 ? -1.182 -7.711 7.939 1.00 96.19 89 ARG A C 1
ATOM 699 O O . ARG A 1 89 ? -1.775 -6.658 8.127 1.00 96.19 89 ARG A O 1
ATOM 706 N N . ALA A 1 90 ? -1.103 -8.658 8.875 1.00 95.00 90 ALA A N 1
ATOM 707 C CA . ALA A 1 90 ? -1.790 -8.537 10.163 1.00 95.00 90 ALA A CA 1
ATOM 708 C C . ALA A 1 90 ? -1.298 -7.360 11.023 1.00 95.00 90 ALA A C 1
ATOM 710 O O . ALA A 1 90 ? -2.145 -6.586 11.461 1.00 95.00 90 ALA A O 1
ATOM 711 N N . PRO A 1 91 ? 0.024 -7.147 11.196 1.00 96.62 91 PRO A N 1
ATOM 712 C CA . PRO A 1 91 ? 0.543 -5.926 11.812 1.00 96.62 91 PRO A CA 1
ATOM 713 C C . PRO A 1 91 ? 0.024 -4.647 11.155 1.00 96.62 91 PRO A C 1
ATOM 715 O O . PRO A 1 91 ? -0.360 -3.722 11.856 1.00 96.62 91 PRO A O 1
ATOM 718 N N . SER A 1 92 ? -0.063 -4.610 9.821 1.00 98.12 92 SER A N 1
ATOM 719 C CA . SER A 1 92 ? -0.566 -3.434 9.098 1.00 98.12 92 SER A CA 1
ATOM 720 C C . SER A 1 92 ? -2.058 -3.186 9.345 1.00 98.12 92 SER A C 1
ATOM 722 O O . SER A 1 92 ? -2.458 -2.042 9.524 1.00 98.12 92 SER A O 1
ATOM 724 N N . VAL A 1 93 ? -2.879 -4.241 9.405 1.00 98.19 93 VAL A N 1
ATOM 725 C CA . VAL A 1 93 ? -4.313 -4.134 9.735 1.00 98.19 93 VAL A CA 1
ATOM 726 C C . VAL A 1 93 ? -4.513 -3.667 11.179 1.00 98.19 93 VAL A C 1
ATOM 728 O O . VAL A 1 93 ? -5.315 -2.769 11.423 1.00 98.19 93 VAL A O 1
ATOM 731 N N . ALA A 1 94 ? -3.758 -4.224 12.130 1.00 97.50 94 ALA A N 1
ATOM 732 C CA . ALA A 1 94 ? -3.799 -3.794 13.527 1.00 97.50 94 ALA A CA 1
ATOM 733 C C . ALA A 1 94 ? -3.362 -2.327 13.677 1.00 97.50 94 ALA A C 1
ATOM 735 O O . ALA A 1 94 ? -4.036 -1.544 14.344 1.00 97.50 94 ALA A O 1
ATOM 736 N N . LEU A 1 95 ? -2.276 -1.942 13.001 1.00 97.88 95 LEU A N 1
ATOM 737 C CA . LEU A 1 95 ? -1.756 -0.578 13.001 1.00 97.88 95 LEU A CA 1
ATOM 738 C C . LEU A 1 95 ? -2.758 0.414 12.389 1.00 97.88 95 LEU A C 1
ATOM 740 O O . LEU A 1 95 ? -3.004 1.470 12.969 1.00 97.88 95 LEU A O 1
ATOM 744 N N . ALA A 1 96 ? -3.393 0.054 11.268 1.00 98.12 96 ALA A N 1
ATOM 745 C CA . ALA A 1 96 ? -4.454 0.854 10.660 1.00 98.12 96 ALA A CA 1
ATOM 746 C C . ALA A 1 96 ? -5.654 1.015 11.606 1.00 98.12 96 ALA A C 1
ATOM 748 O O . ALA A 1 96 ? -6.163 2.122 11.755 1.00 98.12 96 ALA A O 1
ATOM 749 N N . TYR A 1 97 ? -6.062 -0.044 12.314 1.00 97.88 97 TYR A N 1
ATOM 750 C CA . TYR A 1 97 ? -7.132 0.038 13.313 1.00 97.88 97 TYR A CA 1
ATOM 751 C C . TYR A 1 97 ? -6.775 0.985 14.469 1.00 97.88 97 TYR A C 1
ATOM 753 O O . TYR A 1 97 ? -7.583 1.828 14.860 1.00 97.88 97 TYR A O 1
ATOM 761 N N . MET A 1 98 ? -5.548 0.901 14.993 1.00 97.56 98 MET A N 1
ATOM 762 C CA . MET A 1 98 ? -5.070 1.810 16.040 1.00 97.56 98 MET A CA 1
ATOM 763 C C . MET A 1 98 ? -5.090 3.273 15.581 1.00 97.56 98 MET A C 1
ATOM 765 O O . MET A 1 98 ? -5.525 4.159 16.320 1.00 97.56 98 MET A O 1
ATOM 769 N N . TYR A 1 99 ? -4.640 3.515 14.350 1.00 97.75 99 TYR A N 1
ATOM 770 C CA . TYR A 1 99 ? -4.558 4.843 13.760 1.00 97.75 99 TYR A CA 1
ATOM 771 C C . TYR A 1 99 ? -5.943 5.430 13.453 1.00 97.75 99 TYR A C 1
ATOM 773 O O . TYR A 1 99 ? -6.262 6.530 13.911 1.00 97.75 99 TYR A O 1
ATOM 781 N N . TRP A 1 100 ? -6.791 4.694 12.734 1.00 98.00 100 TRP A N 1
ATOM 782 C CA . TRP A 1 100 ? -8.105 5.157 12.278 1.00 98.00 100 TRP A CA 1
ATOM 783 C C . TRP A 1 100 ? -9.132 5.191 13.407 1.00 98.00 100 TRP A C 1
ATOM 785 O O . TRP A 1 100 ? -9.783 6.215 13.618 1.00 98.00 100 TRP A O 1
ATOM 795 N N . VAL A 1 101 ? -9.228 4.109 14.181 1.00 96.81 101 VAL A N 1
ATOM 796 C CA . VAL A 1 101 ? -10.308 3.915 15.155 1.00 96.81 101 VAL A CA 1
ATOM 797 C C . VAL A 1 101 ? -9.897 4.348 16.559 1.00 96.81 101 VAL A C 1
ATOM 799 O O . VAL A 1 101 ? -10.611 5.120 17.192 1.00 96.81 101 VAL A O 1
ATOM 802 N N . LEU A 1 102 ? -8.736 3.906 17.051 1.00 95.56 102 LEU A N 1
ATOM 803 C CA . LEU A 1 102 ? -8.383 4.057 18.473 1.00 95.56 102 LEU A CA 1
ATOM 804 C C . LEU A 1 102 ? -7.753 5.399 18.867 1.00 95.56 102 LEU A C 1
ATOM 806 O O . LEU A 1 102 ? -7.404 5.579 20.030 1.00 95.56 102 LEU A O 1
ATOM 810 N N . GLY A 1 103 ? -7.584 6.348 17.950 1.00 96.00 103 GLY A N 1
ATOM 811 C CA . GLY A 1 103 ? -7.085 7.676 18.329 1.00 96.00 103 GLY A CA 1
ATOM 812 C C . GLY A 1 103 ? -5.585 7.900 18.153 1.00 96.00 103 GLY A C 1
ATOM 813 O O . GLY A 1 103 ? -5.145 9.042 18.262 1.00 96.00 103 GLY A O 1
ATOM 814 N N . TYR A 1 104 ? -4.797 6.862 17.868 1.00 96.19 104 TYR A N 1
ATOM 815 C CA . TYR A 1 104 ? -3.337 6.974 17.890 1.00 96.19 104 TYR A CA 1
ATOM 816 C C . TYR A 1 104 ? -2.806 7.853 16.756 1.00 96.19 104 TYR A C 1
ATOM 818 O O . TYR A 1 104 ? -3.434 7.972 15.699 1.00 96.19 104 TYR A O 1
ATOM 826 N N . LYS A 1 105 ? -1.608 8.417 16.950 1.00 95.88 105 LYS A N 1
ATOM 827 C CA . LYS A 1 105 ? -0.754 8.810 15.823 1.00 95.88 105 LYS A CA 1
ATOM 828 C C . LYS A 1 105 ? -0.133 7.565 15.195 1.00 95.88 105 LYS A C 1
ATOM 830 O O . LYS A 1 105 ? 0.141 6.595 15.899 1.00 95.88 105 LYS A O 1
ATOM 835 N N . LEU A 1 106 ? 0.128 7.593 13.891 1.00 95.19 106 LEU A N 1
ATOM 836 C CA . LEU A 1 106 ? 0.635 6.429 13.165 1.00 95.19 106 LEU A CA 1
ATOM 837 C C . LEU A 1 106 ? 1.995 5.960 13.708 1.00 95.19 106 LEU A C 1
ATOM 839 O O . LEU A 1 106 ? 2.163 4.773 13.969 1.00 95.19 106 LEU A O 1
ATOM 843 N N . SER A 1 107 ? 2.926 6.882 13.965 1.00 94.38 107 SER A N 1
ATOM 844 C CA . SER A 1 107 ? 4.238 6.563 14.551 1.00 94.38 107 SER A CA 1
ATOM 845 C C . SER A 1 107 ? 4.156 6.095 16.005 1.00 94.38 107 SER A C 1
ATOM 847 O O . SER A 1 107 ? 4.891 5.199 16.407 1.00 94.38 107 SER A O 1
ATOM 849 N N . GLU A 1 108 ? 3.245 6.650 16.807 1.00 95.69 108 GLU A N 1
ATOM 850 C CA . GLU A 1 108 ? 3.012 6.183 18.181 1.00 95.69 108 GLU A CA 1
ATOM 851 C C . GLU A 1 108 ? 2.466 4.750 18.193 1.00 95.69 108 GLU A C 1
ATOM 853 O O . GLU A 1 108 ? 2.921 3.918 18.979 1.00 95.69 108 GLU A O 1
ATOM 858 N N . ALA A 1 109 ? 1.524 4.450 17.297 1.00 96.00 109 ALA A N 1
ATOM 859 C CA . ALA A 1 109 ? 0.976 3.113 17.148 1.00 96.00 109 ALA A CA 1
ATOM 860 C C . ALA A 1 109 ? 2.020 2.115 16.626 1.00 96.00 109 ALA A C 1
ATOM 862 O O . ALA A 1 109 ? 2.078 0.996 17.132 1.00 96.00 109 ALA A O 1
ATOM 863 N N . ASP A 1 110 ? 2.872 2.520 15.678 1.00 96.19 110 ASP A N 1
ATOM 864 C CA . ASP A 1 110 ? 3.956 1.680 15.161 1.00 96.19 110 ASP A CA 1
ATOM 865 C C . ASP A 1 110 ? 4.987 1.380 16.255 1.00 96.19 110 ASP A C 1
ATOM 867 O O . ASP A 1 110 ? 5.262 0.219 16.540 1.00 96.19 110 ASP A O 1
ATOM 871 N N . ASN A 1 111 ? 5.458 2.401 16.977 1.00 96.69 111 ASN A N 1
ATOM 872 C CA . ASN A 1 111 ? 6.367 2.221 18.112 1.00 96.69 111 ASN A CA 1
ATOM 873 C C . ASN A 1 111 ? 5.780 1.284 19.176 1.00 96.69 111 ASN A C 1
ATOM 875 O O . ASN A 1 111 ? 6.469 0.400 19.694 1.00 96.69 111 ASN A O 1
ATOM 879 N N . PHE A 1 112 ? 4.493 1.448 19.497 1.00 95.88 112 PHE A N 1
ATOM 880 C CA . PHE A 1 112 ? 3.811 0.558 20.427 1.00 95.88 112 PHE A CA 1
ATOM 881 C C . PHE A 1 112 ? 3.761 -0.877 19.895 1.00 95.88 112 PHE A C 1
ATOM 883 O O . PHE A 1 112 ? 4.112 -1.805 20.626 1.00 95.88 112 PHE A O 1
ATOM 890 N N . LEU A 1 113 ? 3.379 -1.071 18.633 1.00 94.00 113 LEU A N 1
ATOM 891 C CA . LEU A 1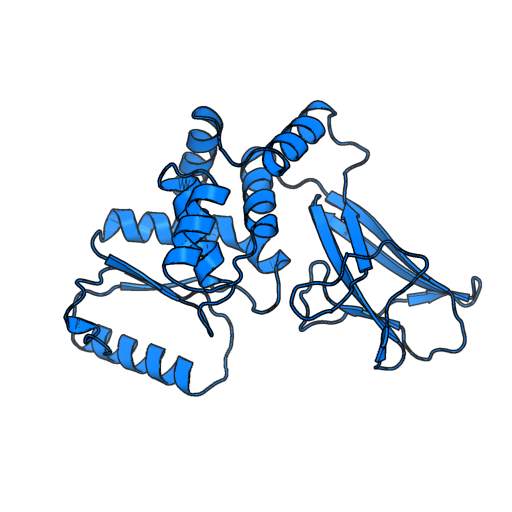 113 ? 3.319 -2.380 17.989 1.00 94.00 113 LEU A CA 1
ATOM 892 C C . LEU A 1 113 ? 4.693 -3.066 17.984 1.00 94.00 113 LEU A C 1
ATOM 894 O O . LEU A 1 113 ? 4.804 -4.208 18.434 1.00 94.00 113 LEU A O 1
ATOM 898 N N . GLN A 1 114 ? 5.743 -2.347 17.588 1.00 95.44 114 GLN A N 1
ATOM 899 C CA . GLN A 1 114 ? 7.121 -2.838 17.571 1.00 95.44 114 GLN A CA 1
ATOM 900 C C . GLN A 1 114 ? 7.632 -3.197 18.971 1.00 95.44 114 GLN A C 1
ATOM 902 O O . GLN A 1 114 ? 8.354 -4.182 19.127 1.00 95.44 114 GLN A O 1
ATOM 907 N N . SER A 1 115 ? 7.192 -2.481 20.016 1.00 96.12 115 SER A N 1
ATOM 908 C CA . SER A 1 115 ? 7.512 -2.824 21.412 1.00 96.12 115 SER A CA 1
ATOM 909 C C . SER A 1 115 ? 6.922 -4.166 21.866 1.00 96.12 115 SER A C 1
ATOM 911 O O . SER A 1 115 ? 7.391 -4.754 22.842 1.00 96.12 115 SER A O 1
ATOM 913 N N . LYS A 1 116 ? 5.871 -4.649 21.191 1.00 93.50 116 LYS A N 1
ATOM 914 C CA . LYS A 1 116 ? 5.201 -5.922 21.500 1.00 93.50 116 LYS A CA 1
ATOM 915 C C . LYS A 1 116 ? 5.627 -7.043 20.569 1.00 93.50 116 LYS A C 1
ATOM 917 O O . LYS A 1 116 ? 5.684 -8.197 20.991 1.00 93.50 116 LYS A O 1
ATOM 922 N N . ARG A 1 117 ? 5.905 -6.722 19.308 1.00 90.94 117 ARG A N 1
ATOM 923 C CA . ARG A 1 117 ? 6.292 -7.689 18.288 1.00 90.94 117 ARG A CA 1
ATOM 924 C C . ARG A 1 117 ? 7.145 -7.008 17.230 1.00 90.94 117 ARG A C 1
ATOM 926 O O . ARG A 1 117 ? 6.635 -6.184 16.482 1.00 90.94 117 ARG A O 1
ATOM 933 N N . ALA A 1 118 ? 8.392 -7.454 17.100 1.00 94.06 118 ALA A N 1
ATOM 934 C CA . ALA A 1 118 ? 9.223 -7.104 15.956 1.00 94.06 118 ALA A CA 1
ATOM 935 C C . ALA A 1 118 ? 8.533 -7.569 14.664 1.00 94.06 118 ALA A C 1
ATOM 937 O O . ALA A 1 118 ? 8.310 -8.767 14.454 1.00 94.06 118 ALA A O 1
ATOM 938 N N . CYS A 1 119 ? 8.131 -6.615 13.833 1.00 93.06 119 CYS A N 1
ATOM 939 C CA . CYS A 1 119 ? 7.435 -6.854 12.577 1.00 93.06 119 CYS A CA 1
ATOM 940 C C . CYS A 1 119 ? 7.714 -5.728 11.570 1.00 93.06 119 CYS A C 1
ATOM 942 O O . CYS A 1 119 ? 8.473 -4.800 11.836 1.00 93.06 119 CYS A O 1
ATOM 944 N N . CYS A 1 120 ? 7.134 -5.831 10.377 1.00 92.62 120 CYS A N 1
ATOM 945 C CA . CYS A 1 120 ? 7.350 -4.895 9.276 1.00 92.62 120 CYS A CA 1
ATOM 946 C C . CYS A 1 120 ? 6.000 -4.439 8.692 1.00 92.62 120 CYS A C 1
ATOM 948 O O . CYS A 1 120 ? 5.689 -4.782 7.537 1.00 92.62 120 CYS A O 1
ATOM 950 N N . PRO A 1 121 ? 5.171 -3.716 9.477 1.00 94.69 121 PRO A N 1
ATOM 951 C CA . PRO A 1 121 ? 3.935 -3.139 8.967 1.00 94.69 121 PRO A CA 1
ATOM 952 C C . PRO A 1 121 ? 4.239 -2.184 7.805 1.00 94.69 121 PRO A C 1
ATOM 954 O O . PRO A 1 121 ? 5.299 -1.565 7.737 1.00 94.69 121 PRO A O 1
ATOM 957 N N . LYS A 1 122 ? 3.321 -2.086 6.844 1.00 94.31 122 LYS A N 1
ATOM 958 C CA . LYS A 1 122 ? 3.513 -1.280 5.632 1.00 94.31 122 LYS A CA 1
ATOM 959 C C . LYS A 1 122 ? 2.905 0.106 5.834 1.00 94.31 122 LYS A C 1
ATOM 961 O O . LYS A 1 122 ? 1.782 0.352 5.402 1.00 94.31 122 LYS A O 1
ATOM 966 N N . LEU A 1 123 ? 3.637 0.993 6.512 1.00 93.94 123 LEU A N 1
ATOM 967 C CA . LEU A 1 123 ? 3.162 2.341 6.860 1.00 93.94 123 LEU A CA 1
ATOM 968 C C . LEU A 1 123 ? 2.700 3.121 5.624 1.00 93.94 123 LEU A C 1
ATOM 970 O O . LEU A 1 123 ? 1.610 3.681 5.643 1.00 93.94 123 LEU A O 1
ATOM 974 N N . GLU A 1 124 ? 3.462 3.074 4.530 1.00 92.44 124 GLU A N 1
ATOM 975 C CA . GLU A 1 124 ? 3.093 3.741 3.274 1.00 92.44 124 GLU A CA 1
ATOM 976 C C . GLU A 1 124 ? 1.762 3.238 2.700 1.00 92.44 124 GLU A C 1
ATOM 978 O O . GLU A 1 124 ? 0.950 4.030 2.224 1.00 92.44 124 GLU A O 1
ATOM 983 N N . ALA A 1 125 ? 1.467 1.938 2.801 1.00 95.50 125 ALA A N 1
ATOM 984 C CA . ALA A 1 125 ? 0.174 1.404 2.372 1.00 95.50 125 ALA A CA 1
ATOM 985 C C . ALA A 1 125 ? -0.975 1.944 3.241 1.00 95.50 125 ALA A C 1
ATOM 987 O O . ALA A 1 125 ? -2.046 2.245 2.719 1.00 95.50 125 ALA A O 1
ATOM 988 N N . ILE A 1 126 ? -0.747 2.118 4.549 1.00 96.50 126 ILE A N 1
ATOM 989 C CA . ILE A 1 126 ? -1.729 2.694 5.480 1.00 96.50 126 ILE A CA 1
ATOM 990 C C . ILE A 1 126 ? -1.947 4.179 5.181 1.00 96.50 126 ILE A C 1
ATOM 992 O O . ILE A 1 126 ? -3.096 4.612 5.093 1.00 96.50 126 ILE A O 1
ATOM 996 N N . ARG A 1 127 ? -0.875 4.959 4.985 1.00 94.62 127 ARG A N 1
ATOM 997 C CA . ARG A 1 127 ? -0.966 6.388 4.640 1.00 94.62 127 ARG A CA 1
ATOM 998 C C . ARG A 1 127 ? -1.736 6.594 3.344 1.00 94.62 127 ARG A C 1
ATOM 1000 O O . ARG A 1 127 ? -2.699 7.357 3.321 1.00 94.62 127 ARG A O 1
ATOM 1007 N N . ASN A 1 128 ? -1.382 5.844 2.305 1.00 93.88 128 ASN A N 1
ATOM 1008 C CA . ASN A 1 128 ? -2.057 5.943 1.020 1.00 93.88 128 ASN A CA 1
ATOM 1009 C C . ASN A 1 128 ? -3.522 5.485 1.101 1.00 93.88 128 ASN A C 1
ATOM 1011 O O . ASN A 1 128 ? -4.388 6.200 0.618 1.00 93.88 128 ASN A O 1
ATOM 1015 N N . ALA A 1 129 ? -3.838 4.386 1.799 1.00 96.31 129 ALA A N 1
ATOM 1016 C CA . ALA A 1 129 ? -5.231 3.972 2.010 1.00 96.31 129 ALA A CA 1
ATOM 1017 C C . ALA A 1 129 ? -6.045 5.031 2.778 1.00 96.31 129 ALA A C 1
ATOM 1019 O O . ALA A 1 129 ? -7.219 5.255 2.495 1.00 96.31 129 ALA A O 1
ATOM 1020 N N . THR A 1 130 ? -5.413 5.721 3.731 1.00 96.00 130 THR A N 1
ATOM 1021 C CA . THR A 1 130 ? -6.026 6.837 4.464 1.00 96.00 130 THR A CA 1
ATOM 1022 C C . THR A 1 130 ? -6.324 8.010 3.531 1.00 96.00 130 THR A C 1
ATOM 1024 O O . THR A 1 130 ? -7.420 8.567 3.561 1.00 96.00 130 THR A O 1
ATOM 1027 N N . ALA A 1 131 ? -5.361 8.373 2.679 1.00 93.19 131 ALA A N 1
ATOM 1028 C CA . ALA A 1 131 ? -5.546 9.404 1.669 1.00 93.19 131 ALA A CA 1
ATOM 1029 C C . ALA A 1 131 ? -6.659 9.027 0.682 1.00 93.19 131 ALA A C 1
ATOM 1031 O O . ALA A 1 131 ? -7.494 9.874 0.370 1.00 93.19 131 ALA A O 1
ATOM 1032 N N . ASP A 1 132 ? -6.721 7.769 0.248 1.00 94.44 132 ASP A N 1
ATOM 1033 C CA . ASP A 1 132 ? -7.743 7.268 -0.674 1.00 94.44 132 ASP A CA 1
ATOM 1034 C C . ASP A 1 132 ? -9.151 7.382 -0.078 1.00 94.44 132 ASP A C 1
ATOM 1036 O O . ASP A 1 132 ? -10.069 7.823 -0.766 1.00 94.44 132 ASP A O 1
ATOM 1040 N N . ILE A 1 133 ? -9.326 7.064 1.211 1.00 95.62 133 ILE A N 1
ATOM 1041 C CA . ILE A 1 133 ? -10.611 7.244 1.911 1.00 95.62 133 ILE A CA 1
ATOM 1042 C C . ILE A 1 133 ? -11.027 8.721 1.926 1.00 95.62 133 ILE A C 1
ATOM 1044 O O . ILE A 1 133 ? -12.193 9.043 1.711 1.00 95.62 133 ILE A O 1
ATOM 1048 N N . LEU A 1 134 ? -10.079 9.623 2.196 1.00 94.06 134 LEU A N 1
ATOM 1049 C CA . LEU A 1 134 ? -10.361 11.044 2.417 1.00 94.06 134 LEU A CA 1
ATOM 1050 C C . LEU A 1 134 ? -10.481 11.864 1.129 1.00 94.06 134 LEU A C 1
ATOM 1052 O O . LEU A 1 134 ? -11.133 12.905 1.132 1.00 94.06 134 LEU A O 1
ATOM 1056 N N . THR A 1 135 ? -9.831 11.430 0.051 1.00 90.88 135 THR A N 1
ATOM 1057 C CA . THR A 1 135 ? -9.705 12.208 -1.196 1.00 90.88 135 THR A CA 1
ATOM 1058 C C . THR A 1 135 ? -10.213 11.475 -2.433 1.00 90.88 135 THR A C 1
ATOM 1060 O O . THR A 1 135 ? -10.305 12.077 -3.499 1.00 90.88 135 THR A O 1
ATOM 1063 N N . GLY A 1 136 ? -10.550 10.190 -2.309 1.00 90.88 136 GLY A N 1
ATOM 1064 C CA . GLY A 1 136 ? -10.787 9.313 -3.449 1.00 90.88 136 GLY A CA 1
ATOM 1065 C C . GLY A 1 136 ? -9.488 8.884 -4.137 1.00 90.88 136 GLY A C 1
ATOM 1066 O O . GLY A 1 136 ? -8.392 9.344 -3.811 1.00 90.88 136 GLY A O 1
ATOM 1067 N N . LEU A 1 137 ? -9.612 7.986 -5.115 1.00 90.00 137 LEU A N 1
ATOM 1068 C CA . LEU A 1 137 ? -8.488 7.558 -5.946 1.00 90.00 137 LEU A CA 1
ATOM 1069 C C . LEU A 1 137 ? -8.283 8.547 -7.093 1.00 90.00 137 LEU A C 1
ATOM 1071 O O . LEU A 1 137 ? -9.207 8.839 -7.847 1.00 90.00 137 LEU A O 1
ATOM 1075 N N . SER A 1 138 ? -7.050 9.019 -7.233 1.00 87.62 138 SER A N 1
ATOM 1076 C CA . SER A 1 138 ? -6.588 9.792 -8.387 1.00 87.62 138 SER A CA 1
ATOM 1077 C C . SER A 1 138 ? -5.606 8.932 -9.164 1.00 87.62 138 SER A C 1
ATOM 1079 O O . SER A 1 138 ? -4.767 8.289 -8.536 1.00 87.62 138 SER A O 1
ATOM 1081 N N . ILE A 1 139 ? -5.727 8.874 -10.488 1.00 91.12 139 ILE A N 1
ATOM 1082 C CA . ILE A 1 139 ? -4.958 7.962 -11.340 1.00 91.12 139 ILE A CA 1
ATOM 1083 C C . ILE A 1 139 ? -3.987 8.768 -12.204 1.00 91.12 139 ILE A C 1
ATOM 1085 O O . ILE A 1 139 ? -4.401 9.689 -12.901 1.00 91.12 139 ILE A O 1
ATOM 1089 N N . GLY A 1 140 ? -2.711 8.391 -12.190 1.00 91.94 140 GLY A N 1
ATOM 1090 C CA . GLY A 1 140 ? -1.683 8.912 -13.085 1.00 91.94 140 GLY A CA 1
ATOM 1091 C C . GLY A 1 140 ? -1.168 7.828 -14.030 1.00 91.94 140 GLY A C 1
ATOM 1092 O O . GLY A 1 140 ? -1.053 6.660 -13.653 1.00 91.94 140 GLY A O 1
ATOM 1093 N N . ARG A 1 141 ? -0.833 8.218 -15.264 1.00 95.00 141 ARG A N 1
ATOM 1094 C CA . ARG A 1 141 ? -0.180 7.328 -16.229 1.00 95.00 141 ARG A CA 1
ATOM 1095 C C . ARG A 1 141 ? 1.329 7.354 -16.032 1.00 95.00 141 ARG A C 1
ATOM 1097 O O . ARG A 1 141 ? 1.944 8.415 -16.108 1.00 95.00 141 ARG A O 1
ATOM 1104 N N . ILE A 1 142 ? 1.920 6.182 -15.847 1.00 95.56 142 ILE A N 1
ATOM 1105 C CA . ILE A 1 142 ? 3.365 5.983 -15.834 1.00 95.56 142 ILE A CA 1
ATOM 1106 C C . ILE A 1 142 ? 3.852 5.339 -17.124 1.00 95.56 142 ILE A C 1
ATOM 1108 O O . ILE A 1 142 ? 3.109 4.650 -17.829 1.00 95.56 142 ILE A O 1
ATOM 1112 N N . ARG A 1 143 ? 5.142 5.532 -17.382 1.00 96.12 143 ARG A N 1
ATOM 1113 C CA . ARG A 1 143 ? 5.881 4.898 -18.461 1.00 96.12 143 ARG A CA 1
ATOM 1114 C C . ARG A 1 143 ? 7.230 4.430 -17.925 1.00 96.12 143 ARG A C 1
ATOM 1116 O O . ARG A 1 143 ? 7.999 5.257 -17.451 1.00 96.12 143 ARG A O 1
ATOM 1123 N N . LEU A 1 144 ? 7.490 3.130 -18.010 1.00 97.25 144 LEU A N 1
ATOM 1124 C CA . LEU A 1 144 ? 8.763 2.503 -17.652 1.00 97.25 144 LEU A CA 1
ATOM 1125 C C . LEU A 1 144 ? 9.478 2.042 -18.916 1.00 97.25 144 LEU A C 1
ATOM 1127 O O . LEU A 1 144 ? 8.827 1.542 -19.844 1.00 97.25 144 LEU A O 1
ATOM 1131 N N . THR A 1 145 ? 10.797 2.213 -18.958 1.00 96.19 145 THR A N 1
ATOM 1132 C CA . THR A 1 145 ? 11.584 1.920 -20.158 1.00 96.19 145 THR A CA 1
ATOM 1133 C C . THR A 1 145 ? 12.893 1.223 -19.843 1.00 96.19 145 THR A C 1
ATOM 1135 O O . THR A 1 145 ? 13.612 1.609 -18.927 1.00 96.19 145 THR A O 1
ATOM 1138 N N . TRP A 1 146 ? 13.248 0.253 -20.682 1.00 96.62 146 TRP A N 1
ATOM 1139 C CA . TRP A 1 146 ? 14.555 -0.395 -20.654 1.00 96.62 146 TRP A CA 1
ATOM 1140 C C . TRP A 1 146 ? 15.201 -0.321 -22.039 1.00 96.62 146 TRP A C 1
ATOM 1142 O O . TRP A 1 146 ? 14.664 -0.857 -23.008 1.00 96.62 146 TRP A O 1
ATOM 1152 N N . GLU A 1 147 ? 16.333 0.370 -22.150 1.00 93.69 147 GLU A N 1
ATOM 1153 C CA . GLU A 1 147 ? 17.030 0.606 -23.419 1.00 93.69 147 GLU A CA 1
ATOM 1154 C C . GLU A 1 147 ? 18.044 -0.507 -23.688 1.00 93.69 147 GLU A C 1
ATOM 1156 O O . GLU A 1 147 ? 19.120 -0.519 -23.096 1.00 93.69 147 GLU A O 1
ATOM 1161 N N . ALA A 1 148 ? 17.680 -1.458 -24.548 1.00 89.50 148 ALA A N 1
ATOM 1162 C CA . ALA A 1 148 ? 18.545 -2.543 -25.009 1.00 89.50 148 ALA A CA 1
ATOM 1163 C C . ALA A 1 148 ? 17.805 -3.415 -26.027 1.00 89.50 148 ALA A C 1
ATOM 1165 O O . ALA A 1 148 ? 16.592 -3.622 -25.918 1.00 89.50 148 ALA A O 1
ATOM 1166 N N . ASN A 1 149 ? 18.539 -3.979 -26.986 1.00 88.31 149 ASN A N 1
ATOM 1167 C CA . ASN A 1 149 ? 17.989 -4.864 -28.019 1.00 88.31 149 ASN A CA 1
ATOM 1168 C C . ASN A 1 149 ? 18.556 -6.292 -27.970 1.00 88.31 149 ASN A C 1
ATOM 1170 O O . ASN A 1 149 ? 18.102 -7.151 -28.721 1.00 88.31 149 ASN A O 1
ATOM 1174 N N . GLU A 1 150 ? 19.526 -6.537 -27.092 1.00 90.88 150 GLU A N 1
ATOM 1175 C CA . GLU A 1 150 ? 20.225 -7.808 -26.936 1.00 90.88 150 GLU A CA 1
ATOM 1176 C C . GLU A 1 150 ? 19.482 -8.825 -26.056 1.00 90.88 150 GLU A C 1
ATOM 1178 O O . GLU A 1 150 ? 19.792 -10.014 -26.110 1.00 90.88 150 GLU A O 1
ATOM 1183 N N . TYR A 1 151 ? 18.505 -8.374 -25.265 1.00 94.31 151 TYR A N 1
ATOM 1184 C CA . TYR A 1 151 ? 17.759 -9.226 -24.338 1.00 94.31 151 TYR A CA 1
ATOM 1185 C C . TYR A 1 151 ? 16.583 -9.925 -25.018 1.00 94.31 151 TYR A C 1
ATOM 1187 O O . TYR A 1 151 ? 15.976 -9.400 -25.952 1.00 94.31 151 TYR A O 1
ATOM 1195 N N . SER A 1 152 ? 16.231 -11.109 -24.524 1.00 94.88 152 SER A N 1
ATOM 1196 C CA . SER A 1 152 ? 15.089 -11.884 -25.031 1.00 94.88 152 SER A CA 1
ATOM 1197 C C . SER A 1 152 ? 13.781 -11.531 -24.321 1.00 94.88 152 SER A C 1
ATOM 1199 O O . SER A 1 152 ? 12.695 -11.718 -24.873 1.00 94.88 152 SER A O 1
ATOM 1201 N N . SER A 1 153 ? 13.876 -11.037 -23.090 1.00 97.50 153 SER A N 1
ATOM 1202 C CA . SER A 1 153 ? 12.744 -10.690 -22.244 1.00 97.50 153 SER A CA 1
ATOM 1203 C C . SER A 1 153 ? 13.118 -9.616 -21.231 1.00 97.50 153 SER A C 1
ATOM 1205 O O . SER A 1 153 ? 14.168 -9.672 -20.591 1.00 97.50 153 SER A O 1
ATOM 1207 N N . VAL A 1 154 ? 12.214 -8.657 -21.054 1.00 98.19 154 VAL A N 1
ATOM 1208 C CA . VAL A 1 154 ? 12.266 -7.689 -19.962 1.00 98.19 154 VAL A CA 1
ATOM 1209 C C . VAL A 1 154 ? 10.907 -7.688 -19.285 1.00 98.19 154 VAL A C 1
ATOM 1211 O O . VAL A 1 154 ? 9.878 -7.472 -19.925 1.00 98.19 154 VAL A O 1
ATOM 1214 N N . GLU A 1 155 ? 10.895 -7.952 -17.988 1.00 98.50 155 GLU A N 1
ATOM 1215 C CA . GLU A 1 155 ? 9.698 -7.969 -17.154 1.00 98.50 155 GLU A CA 1
ATOM 1216 C C . GLU A 1 155 ? 9.900 -7.052 -15.944 1.00 98.50 155 GLU A C 1
ATOM 1218 O O . GLU A 1 155 ? 11.023 -6.676 -15.613 1.00 98.50 155 GLU A O 1
ATOM 1223 N N . VAL A 1 156 ? 8.816 -6.706 -15.258 1.00 98.19 156 VAL A N 1
ATOM 1224 C CA . VAL A 1 156 ? 8.852 -5.954 -14.001 1.00 98.19 156 VAL A CA 1
ATOM 1225 C C . VAL A 1 156 ? 8.050 -6.669 -12.918 1.00 98.19 156 VAL A C 1
ATOM 1227 O O . VAL A 1 156 ? 6.989 -7.232 -13.193 1.00 98.19 156 VAL A O 1
ATOM 1230 N N . SER A 1 157 ? 8.549 -6.632 -11.684 1.00 98.38 157 SER A N 1
ATOM 1231 C CA . SER A 1 157 ? 7.858 -7.084 -10.472 1.00 98.38 157 SER A CA 1
ATOM 1232 C C . SER A 1 157 ? 7.804 -5.961 -9.429 1.00 98.38 157 SER A C 1
ATOM 1234 O O . SER A 1 157 ? 8.592 -5.018 -9.505 1.00 98.38 157 SER A O 1
ATOM 1236 N N . GLY A 1 158 ? 6.874 -6.035 -8.472 1.00 97.31 158 GLY A N 1
ATOM 1237 C CA . GLY A 1 158 ? 6.545 -4.929 -7.566 1.00 97.31 158 GLY A CA 1
ATOM 1238 C C . GLY A 1 158 ? 5.345 -4.132 -8.082 1.00 97.31 158 GLY A C 1
ATOM 1239 O O . GLY A 1 158 ? 4.305 -4.725 -8.376 1.00 97.31 158 GLY A O 1
ATOM 1240 N N . LEU A 1 159 ? 5.466 -2.805 -8.190 1.00 97.31 159 LEU A N 1
ATOM 1241 C CA . LEU A 1 159 ? 4.388 -1.906 -8.632 1.00 97.31 159 LEU A CA 1
ATOM 1242 C C . LEU A 1 159 ? 3.055 -2.209 -7.912 1.00 97.31 159 LEU A C 1
ATOM 1244 O O . LEU A 1 159 ? 3.010 -2.362 -6.693 1.00 97.31 159 LEU A O 1
ATOM 1248 N N . ASP A 1 160 ? 1.967 -2.302 -8.671 1.00 97.19 160 ASP A N 1
ATOM 1249 C CA . ASP A 1 160 ? 0.614 -2.620 -8.224 1.00 97.19 160 ASP A CA 1
ATOM 1250 C C . ASP A 1 160 ? 0.270 -4.116 -8.324 1.00 97.19 160 ASP A C 1
ATOM 1252 O O . ASP A 1 160 ? -0.875 -4.521 -8.117 1.00 97.19 160 ASP A O 1
ATOM 1256 N N . ILE A 1 161 ? 1.246 -4.954 -8.676 1.00 96.62 161 ILE A N 1
ATOM 1257 C CA . ILE A 1 161 ? 1.037 -6.397 -8.803 1.00 96.62 161 ILE A CA 1
ATOM 1258 C C . ILE A 1 161 ? 1.616 -7.187 -7.639 1.00 96.62 161 ILE A C 1
ATOM 1260 O O . ILE A 1 161 ? 1.166 -8.311 -7.451 1.00 96.62 161 ILE A O 1
ATOM 1264 N N . GLY A 1 162 ? 2.549 -6.616 -6.874 1.00 95.88 162 GLY A N 1
ATOM 1265 C CA . GLY A 1 162 ? 3.283 -7.299 -5.814 1.00 95.88 162 GLY A CA 1
ATOM 1266 C C . GLY A 1 162 ? 4.559 -7.992 -6.305 1.00 95.88 162 GLY A C 1
ATOM 1267 O O . GLY A 1 162 ? 4.822 -8.122 -7.499 1.00 95.88 162 GLY A O 1
ATOM 1268 N N . TRP A 1 163 ? 5.375 -8.454 -5.358 1.00 95.94 163 TRP A N 1
ATOM 1269 C CA . TRP A 1 163 ? 6.685 -9.061 -5.641 1.00 95.94 163 TRP A CA 1
ATOM 1270 C C . TRP A 1 163 ? 6.616 -10.536 -6.066 1.00 95.94 163 TRP A C 1
ATOM 1272 O O . TRP A 1 163 ? 7.628 -11.132 -6.424 1.00 95.94 163 TRP A O 1
ATOM 1282 N N . GLY A 1 164 ? 5.432 -11.155 -6.002 1.00 93.25 164 GLY A N 1
ATOM 1283 C CA . GLY A 1 164 ? 5.210 -12.543 -6.425 1.00 93.25 164 GLY A CA 1
ATOM 1284 C C . GLY A 1 164 ? 4.720 -12.680 -7.869 1.00 93.25 164 GLY A C 1
ATOM 1285 O O . GLY A 1 164 ? 4.448 -13.791 -8.322 1.00 93.25 164 GLY A O 1
ATOM 1286 N N . GLN A 1 165 ? 4.534 -11.562 -8.569 1.00 94.88 165 GLN A N 1
ATOM 1287 C CA . GLN A 1 165 ? 3.980 -11.478 -9.916 1.00 94.88 165 GLN A CA 1
ATOM 1288 C C . GLN A 1 165 ? 4.955 -10.735 -10.828 1.00 94.88 165 GLN A C 1
ATOM 1290 O O . GLN A 1 165 ? 5.838 -10.022 -10.353 1.00 94.88 165 GLN A O 1
ATOM 1295 N N . LYS A 1 166 ? 4.782 -10.889 -12.143 1.00 97.50 166 LYS A N 1
ATOM 1296 C CA . LYS A 1 166 ? 5.585 -10.196 -13.151 1.00 97.50 166 LYS A CA 1
ATOM 1297 C C . LYS A 1 166 ? 4.732 -9.735 -14.329 1.00 97.50 166 LYS A C 1
ATOM 1299 O O . LYS A 1 166 ? 3.785 -10.426 -14.706 1.00 97.50 166 LYS A O 1
ATOM 1304 N N . ILE A 1 167 ? 5.059 -8.570 -14.881 1.00 97.88 167 ILE A N 1
ATOM 1305 C CA . ILE A 1 167 ? 4.463 -8.024 -16.106 1.00 97.88 167 ILE A CA 1
ATOM 1306 C C . ILE A 1 167 ? 5.561 -7.929 -17.173 1.00 97.88 167 ILE A C 1
ATOM 1308 O O . ILE A 1 167 ? 6.573 -7.279 -16.911 1.00 97.88 167 ILE A O 1
ATOM 1312 N N . PRO A 1 168 ? 5.382 -8.517 -18.367 1.00 98.06 168 PRO A N 1
ATOM 1313 C CA . PRO A 1 168 ? 6.313 -8.323 -19.472 1.00 98.06 168 PRO A CA 1
ATOM 1314 C C . PRO A 1 168 ? 6.200 -6.912 -20.062 1.00 98.06 168 PRO A C 1
ATOM 1316 O O . PRO A 1 168 ? 5.101 -6.371 -20.206 1.00 98.06 168 PRO A O 1
ATOM 1319 N N . LEU A 1 169 ? 7.339 -6.332 -20.436 1.00 98.25 169 LEU A N 1
ATOM 1320 C CA . LEU A 1 169 ? 7.410 -5.124 -21.252 1.00 98.25 169 LEU A CA 1
ATOM 1321 C C . LEU A 1 169 ? 7.271 -5.486 -22.739 1.00 98.25 169 LEU A C 1
ATOM 1323 O O . LEU A 1 169 ? 7.636 -6.579 -23.170 1.00 98.25 169 LEU A O 1
ATOM 1327 N N . ASN A 1 170 ? 6.787 -4.540 -23.544 1.00 97.38 170 ASN A N 1
ATOM 1328 C CA . ASN A 1 170 ? 6.712 -4.687 -24.997 1.00 97.38 170 ASN A CA 1
ATOM 1329 C C . ASN A 1 170 ? 7.975 -4.119 -25.651 1.00 97.38 170 ASN A C 1
ATOM 1331 O O . ASN A 1 170 ? 8.292 -2.946 -25.452 1.00 97.38 170 ASN A O 1
ATOM 1335 N N . PHE A 1 171 ? 8.675 -4.917 -26.457 1.00 97.19 171 PHE A N 1
ATOM 1336 C CA . PHE A 1 171 ? 9.828 -4.437 -27.217 1.00 97.19 171 PHE A CA 1
ATOM 1337 C C . PHE A 1 171 ? 9.392 -3.605 -28.429 1.00 97.19 171 PHE A C 1
ATOM 1339 O O . PHE A 1 171 ? 8.539 -4.027 -29.211 1.00 97.19 171 PHE A O 1
ATOM 1346 N N . ASN A 1 172 ? 10.008 -2.438 -28.612 1.00 95.12 172 ASN A N 1
ATOM 1347 C CA . ASN A 1 172 ? 9.874 -1.589 -29.787 1.00 95.12 172 ASN A CA 1
ATOM 1348 C C . ASN A 1 172 ? 11.177 -1.627 -30.613 1.00 95.12 172 ASN A C 1
ATOM 1350 O O . ASN A 1 172 ? 12.111 -0.873 -30.315 1.00 95.12 172 ASN A O 1
ATOM 1354 N N . PRO A 1 173 ? 11.236 -2.425 -31.699 1.00 92.38 173 PRO A N 1
ATOM 1355 C CA . PRO A 1 173 ? 12.440 -2.572 -32.517 1.00 92.38 173 PRO A CA 1
ATOM 1356 C C . PRO A 1 173 ? 12.910 -1.275 -33.177 1.00 92.38 173 PRO A C 1
ATOM 1358 O O . PRO A 1 173 ? 14.100 -1.109 -33.418 1.00 92.38 173 PRO A O 1
ATOM 1361 N N . SER A 1 174 ? 11.990 -0.350 -33.472 1.00 93.31 174 SER A N 1
ATOM 1362 C CA . SER A 1 174 ? 12.334 0.914 -34.138 1.00 93.31 174 SER A CA 1
ATOM 1363 C C . SER A 1 174 ? 13.124 1.863 -33.234 1.00 93.31 174 SER A C 1
ATOM 1365 O O . SER A 1 174 ? 13.886 2.689 -33.726 1.00 93.31 174 SER A O 1
ATOM 1367 N N . GLN A 1 175 ? 12.943 1.729 -31.919 1.00 91.94 175 GLN A N 1
ATOM 1368 C CA . GLN A 1 175 ? 13.588 2.550 -30.896 1.00 91.94 175 GLN A CA 1
ATOM 1369 C C . GLN A 1 175 ? 14.668 1.783 -30.122 1.00 91.94 175 GLN A C 1
ATOM 1371 O O . GLN A 1 175 ? 15.479 2.413 -29.456 1.00 91.94 175 GLN A O 1
ATOM 1376 N N . GLY A 1 176 ? 14.693 0.447 -30.202 1.00 94.69 176 GLY A N 1
ATOM 1377 C CA . GLY A 1 176 ? 15.602 -0.383 -29.409 1.00 94.69 176 GLY A CA 1
ATOM 1378 C C . GLY A 1 176 ? 15.282 -0.363 -27.912 1.00 94.69 176 GLY A C 1
ATOM 1379 O O . GLY A 1 176 ? 16.188 -0.504 -27.098 1.00 94.69 176 GLY A O 1
ATOM 1380 N N . ILE A 1 177 ? 14.009 -0.161 -27.549 1.00 95.69 177 ILE A N 1
ATOM 1381 C CA . ILE A 1 177 ? 13.571 -0.037 -26.152 1.00 95.69 177 ILE A CA 1
ATOM 1382 C C . ILE A 1 177 ? 12.461 -1.027 -25.820 1.00 95.69 177 ILE A C 1
ATOM 1384 O O . ILE A 1 177 ? 11.605 -1.320 -26.653 1.00 95.69 177 ILE A O 1
ATOM 1388 N N . TRP A 1 178 ? 12.426 -1.470 -24.573 1.00 97.69 178 TRP A N 1
ATOM 1389 C CA . TRP A 1 178 ? 11.290 -2.145 -23.962 1.00 97.69 178 TRP A CA 1
ATOM 1390 C C . TRP A 1 178 ? 10.434 -1.125 -23.221 1.00 97.69 178 TRP A C 1
ATOM 1392 O O . TRP A 1 178 ? 10.964 -0.212 -22.589 1.00 97.69 178 TRP A O 1
ATOM 1402 N N . LEU A 1 179 ? 9.114 -1.277 -23.299 1.00 97.31 179 LEU A N 1
ATOM 1403 C CA . LEU A 1 179 ? 8.154 -0.295 -22.813 1.00 97.31 179 LEU A CA 1
ATOM 1404 C C . LEU A 1 179 ? 7.020 -0.946 -22.013 1.00 97.31 179 LEU A C 1
ATOM 1406 O O . LEU A 1 179 ? 6.379 -1.888 -22.486 1.00 97.31 179 LEU A O 1
ATOM 1410 N N . LEU A 1 180 ? 6.711 -0.370 -20.851 1.00 97.75 180 LEU A N 1
ATOM 1411 C CA . LEU A 1 180 ? 5.451 -0.579 -20.136 1.00 97.75 180 LEU A CA 1
ATOM 1412 C C . LEU A 1 180 ? 4.795 0.773 -19.861 1.00 97.75 180 LEU A C 1
ATOM 1414 O O . LEU A 1 180 ? 5.387 1.638 -19.221 1.00 97.75 180 LEU A O 1
ATOM 1418 N N . GLU A 1 181 ? 3.553 0.932 -20.306 1.00 97.31 181 GLU A N 1
ATOM 1419 C CA . GLU A 1 181 ? 2.689 2.044 -19.915 1.00 97.31 181 GLU A CA 1
ATOM 1420 C C . GLU A 1 181 ? 1.584 1.516 -19.010 1.00 97.31 181 GLU A C 1
ATOM 1422 O O . GLU A 1 181 ? 0.997 0.464 -19.284 1.00 97.31 181 GLU A O 1
ATOM 1427 N N . LYS A 1 182 ? 1.316 2.226 -17.915 1.00 96.00 182 LYS A N 1
ATOM 1428 C CA . LYS A 1 182 ? 0.333 1.779 -16.934 1.00 96.00 182 LYS A CA 1
ATOM 1429 C C . LYS A 1 182 ? -0.323 2.937 -16.202 1.00 96.00 182 LYS A C 1
ATOM 1431 O O . LYS A 1 182 ? 0.343 3.889 -15.822 1.00 96.00 182 LYS A O 1
ATOM 1436 N N . ASP A 1 183 ? -1.621 2.811 -15.966 1.00 96.00 183 ASP A N 1
ATOM 1437 C CA . ASP A 1 183 ? -2.382 3.733 -15.132 1.00 96.00 183 ASP A CA 1
ATOM 1438 C C . ASP A 1 183 ? -2.367 3.221 -13.684 1.00 96.00 183 ASP A C 1
ATOM 1440 O O . ASP A 1 183 ? -2.754 2.080 -13.418 1.00 96.00 183 ASP A O 1
ATOM 1444 N N . LEU A 1 184 ? -1.879 4.046 -12.757 1.00 95.94 184 LEU A N 1
ATOM 1445 C CA . LEU A 1 184 ? -1.714 3.716 -11.342 1.00 95.94 184 LEU A CA 1
ATOM 1446 C C . LEU A 1 184 ? -2.345 4.795 -10.460 1.00 95.94 184 LEU A C 1
ATOM 1448 O O . LEU A 1 184 ? -2.275 5.975 -10.805 1.00 95.94 184 LEU A O 1
ATOM 1452 N N . PRO A 1 185 ? -2.916 4.442 -9.296 1.00 94.69 185 PRO A N 1
ATOM 1453 C CA . PRO A 1 185 ?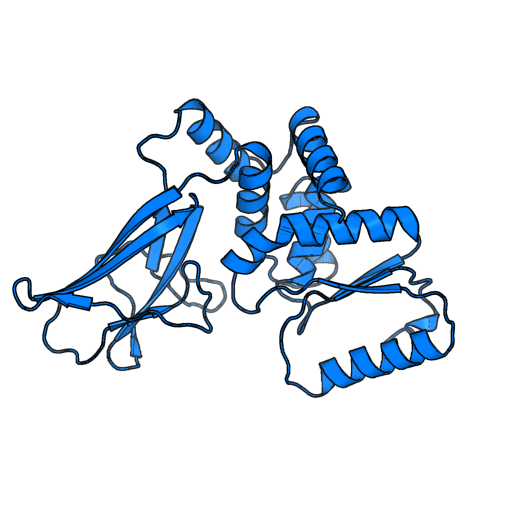 -3.284 5.444 -8.309 1.00 94.69 185 PRO A CA 1
ATOM 1454 C C . PRO A 1 185 ? -2.083 6.277 -7.862 1.00 94.69 185 PRO A C 1
ATOM 1456 O O . PRO A 1 185 ? -0.969 5.762 -7.808 1.00 94.69 185 PRO A O 1
ATOM 1459 N N . GLU A 1 186 ? -2.302 7.528 -7.469 1.00 92.56 186 GLU A N 1
ATOM 1460 C CA . GLU A 1 186 ? -1.254 8.350 -6.864 1.00 92.56 186 GLU A CA 1
ATOM 1461 C C . GLU A 1 186 ? -0.596 7.629 -5.683 1.00 92.56 186 GLU A C 1
ATOM 1463 O O . GLU A 1 186 ? -1.270 6.956 -4.895 1.00 92.56 186 GLU A O 1
ATOM 1468 N N . GLY A 1 187 ? 0.722 7.753 -5.565 1.00 91.44 187 GLY A N 1
ATOM 1469 C CA . GLY A 1 187 ? 1.498 7.109 -4.511 1.00 91.44 187 GLY A CA 1
ATOM 1470 C C . GLY A 1 187 ? 2.907 6.730 -4.949 1.00 91.44 187 GLY A C 1
ATOM 1471 O O . GLY A 1 187 ? 3.314 6.977 -6.082 1.00 91.44 187 GLY A O 1
ATOM 1472 N N . HIS A 1 188 ? 3.632 6.110 -4.024 1.00 92.75 188 HIS A N 1
ATOM 1473 C CA . HIS A 1 188 ? 4.996 5.631 -4.217 1.00 92.75 188 HIS A CA 1
ATOM 1474 C C . HIS A 1 188 ? 4.995 4.132 -4.525 1.00 92.75 188 HIS A C 1
ATOM 1476 O O . HIS A 1 188 ? 4.422 3.344 -3.766 1.00 92.75 188 HIS A O 1
ATOM 1482 N N . TYR A 1 189 ? 5.643 3.735 -5.620 1.00 95.94 189 TYR A N 1
ATOM 1483 C CA . TYR A 1 189 ? 5.679 2.347 -6.075 1.00 95.94 189 TYR A CA 1
ATOM 1484 C C . TYR A 1 189 ? 7.111 1.895 -6.304 1.00 95.94 189 TYR A C 1
ATOM 1486 O O . TYR A 1 189 ? 7.767 2.342 -7.242 1.00 95.94 189 TYR A O 1
ATOM 1494 N N . GLU A 1 190 ? 7.569 0.960 -5.480 1.00 96.88 190 GLU A N 1
ATOM 1495 C CA . GLU A 1 190 ? 8.826 0.258 -5.708 1.00 96.88 190 GLU A CA 1
ATOM 1496 C C . GLU A 1 190 ? 8.640 -0.886 -6.703 1.00 96.88 190 GLU A C 1
ATOM 1498 O O . GLU A 1 190 ? 7.614 -1.574 -6.716 1.00 96.88 190 GLU A O 1
ATOM 1503 N N . TYR A 1 191 ? 9.655 -1.109 -7.527 1.00 97.94 191 TYR A N 1
ATOM 1504 C CA . TYR A 1 191 ? 9.679 -2.175 -8.512 1.00 97.94 191 TYR A CA 1
ATOM 1505 C C . TYR A 1 191 ? 11.106 -2.581 -8.859 1.00 97.94 191 TYR A C 1
ATOM 1507 O O . TYR A 1 191 ? 12.081 -1.932 -8.477 1.00 97.94 191 TYR A O 1
ATOM 1515 N N . LYS A 1 192 ? 11.243 -3.685 -9.584 1.00 98.12 192 LYS A N 1
ATOM 1516 C CA . LYS A 1 192 ? 12.533 -4.125 -10.109 1.00 98.12 192 LYS A CA 1
ATOM 1517 C C . LYS A 1 192 ? 12.344 -4.884 -11.409 1.00 98.12 192 LYS A C 1
ATOM 1519 O O . LYS A 1 192 ? 11.337 -5.579 -11.574 1.00 98.12 192 LYS A O 1
ATOM 1524 N N . TYR A 1 193 ? 13.301 -4.739 -12.319 1.00 98.31 193 TYR A N 1
ATOM 1525 C CA . TYR A 1 193 ? 13.274 -5.458 -13.582 1.00 98.31 193 TYR A CA 1
ATOM 1526 C C . TYR A 1 193 ? 13.726 -6.898 -13.397 1.00 98.31 193 TYR A C 1
ATOM 1528 O O . TYR A 1 193 ? 14.501 -7.224 -12.496 1.00 98.31 193 TYR A O 1
ATOM 1536 N N . ILE A 1 194 ? 13.252 -7.751 -14.290 1.00 98.38 194 ILE A N 1
ATOM 1537 C CA . ILE A 1 194 ? 13.729 -9.110 -14.487 1.00 98.38 194 ILE A CA 1
ATOM 1538 C C . ILE A 1 194 ? 14.107 -9.192 -15.964 1.00 98.38 194 ILE A C 1
ATOM 1540 O O . ILE A 1 194 ? 13.232 -9.183 -16.829 1.00 98.38 194 ILE A O 1
ATOM 1544 N N . VAL A 1 195 ? 15.406 -9.189 -16.247 1.00 97.88 195 VAL A N 1
ATOM 1545 C CA . VAL A 1 195 ? 15.960 -9.172 -17.606 1.00 97.88 195 VAL A CA 1
ATOM 1546 C C . VAL A 1 195 ? 16.551 -10.545 -17.871 1.00 97.88 195 VAL A C 1
ATOM 1548 O O . VAL A 1 195 ? 17.449 -10.974 -17.152 1.00 97.88 195 VAL A O 1
ATOM 1551 N N . ASP A 1 196 ? 15.986 -11.270 -18.835 1.00 97.25 196 ASP A N 1
ATOM 1552 C CA . ASP A 1 196 ? 16.350 -12.664 -19.135 1.00 97.25 196 ASP A CA 1
ATOM 1553 C C . ASP A 1 196 ? 16.393 -13.583 -17.898 1.00 97.25 196 ASP A C 1
ATOM 1555 O O . ASP A 1 196 ? 17.220 -14.483 -17.775 1.00 97.25 196 ASP A O 1
ATOM 1559 N N . GLY A 1 197 ? 15.447 -13.366 -16.978 1.00 96.88 197 GLY A N 1
ATOM 1560 C CA . GLY A 1 197 ? 15.301 -14.137 -15.740 1.00 96.88 197 GLY A CA 1
ATOM 1561 C C . GLY A 1 197 ? 16.070 -13.583 -14.538 1.00 96.88 197 GLY A C 1
ATOM 1562 O O . GLY A 1 197 ? 15.826 -14.036 -13.420 1.00 96.88 197 GLY A O 1
ATOM 1563 N N . GLU A 1 198 ? 16.919 -12.572 -14.728 1.00 97.38 198 GLU A N 1
ATOM 1564 C CA . GLU A 1 198 ? 17.771 -12.011 -13.678 1.00 97.38 198 GLU A CA 1
ATOM 1565 C C . GLU A 1 198 ? 17.215 -10.699 -13.109 1.00 97.38 198 GLU A C 1
ATOM 1567 O O . GLU A 1 198 ? 16.926 -9.741 -13.835 1.00 97.38 198 GLU A O 1
ATOM 1572 N N . TRP A 1 199 ? 17.093 -10.632 -11.779 1.00 97.25 199 TRP A N 1
ATOM 1573 C CA . TRP A 1 199 ? 16.634 -9.436 -11.066 1.00 97.25 199 TRP A CA 1
ATOM 1574 C C . TRP A 1 199 ? 17.634 -8.291 -11.218 1.00 97.25 199 TRP A C 1
ATOM 1576 O O . TRP A 1 199 ? 18.693 -8.283 -10.589 1.00 97.25 199 TRP A O 1
ATOM 1586 N N . THR A 1 200 ? 17.259 -7.278 -11.990 1.00 97.19 200 THR A N 1
ATOM 1587 C CA . THR A 1 200 ? 18.168 -6.229 -12.445 1.00 97.19 200 THR A CA 1
ATOM 1588 C C . THR A 1 200 ? 17.642 -4.848 -12.062 1.00 97.19 200 THR A C 1
ATOM 1590 O O . THR A 1 200 ? 16.443 -4.573 -12.112 1.00 97.19 200 THR A O 1
ATOM 1593 N N . LEU A 1 201 ? 18.549 -3.977 -11.618 1.00 96.62 201 LEU A N 1
ATOM 1594 C CA . LEU A 1 201 ? 18.255 -2.581 -11.308 1.00 96.62 201 LEU A CA 1
ATOM 1595 C C . LEU A 1 201 ? 18.523 -1.728 -12.547 1.00 96.62 201 LEU A C 1
ATOM 1597 O O . LEU A 1 201 ? 19.608 -1.817 -13.121 1.00 96.62 201 LEU A O 1
ATOM 1601 N N . ASN A 1 202 ? 17.579 -0.873 -12.924 1.00 95.62 202 ASN A N 1
ATOM 1602 C CA . ASN A 1 202 ? 17.843 0.142 -13.933 1.00 95.62 202 ASN A CA 1
ATOM 1603 C C . ASN A 1 202 ? 18.521 1.344 -13.266 1.00 95.62 202 ASN A C 1
ATOM 1605 O O . ASN A 1 202 ? 17.878 2.085 -12.527 1.00 95.62 202 ASN A O 1
ATOM 1609 N N . THR A 1 203 ? 19.814 1.549 -13.508 1.00 93.38 203 THR A N 1
ATOM 1610 C CA . THR A 1 203 ? 20.576 2.652 -12.895 1.00 93.38 203 THR A CA 1
ATOM 1611 C C . THR A 1 203 ? 20.268 4.023 -13.497 1.00 93.38 203 THR A C 1
ATOM 1613 O O . THR A 1 203 ? 20.739 5.027 -12.971 1.00 93.38 203 THR A O 1
ATOM 1616 N N . ASN A 1 204 ? 19.507 4.075 -14.596 1.00 93.12 204 ASN A N 1
ATOM 1617 C CA . ASN A 1 204 ? 19.080 5.323 -15.236 1.00 93.12 204 ASN A CA 1
ATOM 1618 C C . ASN A 1 204 ? 17.726 5.823 -14.708 1.00 93.12 204 ASN A C 1
ATOM 1620 O O . ASN A 1 204 ? 17.330 6.951 -14.996 1.00 93.12 204 ASN A O 1
ATOM 1624 N N . GLU A 1 205 ? 17.013 4.994 -13.946 1.00 95.00 205 GLU A N 1
ATOM 1625 C CA . GLU A 1 205 ? 15.748 5.338 -13.299 1.00 95.00 205 GLU A CA 1
ATOM 1626 C C . GLU A 1 205 ? 15.964 5.592 -11.800 1.00 95.00 205 GLU A C 1
ATOM 1628 O O . GLU A 1 205 ? 17.031 5.323 -11.248 1.00 95.00 205 GLU A O 1
ATOM 1633 N N . LEU A 1 206 ? 14.952 6.139 -11.121 1.00 96.38 206 LEU A N 1
ATOM 1634 C CA . LEU A 1 206 ? 15.032 6.418 -9.687 1.00 96.38 206 LEU A CA 1
ATOM 1635 C C . LEU A 1 206 ? 15.180 5.119 -8.888 1.00 96.38 206 LEU A C 1
ATOM 1637 O O . LEU A 1 206 ? 14.535 4.113 -9.195 1.00 96.38 206 LEU A O 1
ATOM 1641 N N . THR A 1 207 ? 16.016 5.155 -7.850 1.00 96.69 207 THR A N 1
ATOM 1642 C CA . THR A 1 207 ? 16.336 3.995 -7.010 1.00 96.69 207 THR A CA 1
ATOM 1643 C C . THR A 1 207 ? 16.199 4.318 -5.535 1.00 96.69 207 THR A C 1
ATOM 1645 O O . THR A 1 207 ? 16.572 5.405 -5.093 1.00 96.69 207 THR A O 1
ATOM 1648 N N . THR A 1 208 ? 15.720 3.356 -4.756 1.00 95.00 208 THR A N 1
ATOM 1649 C CA . THR A 1 208 ? 15.631 3.480 -3.304 1.00 95.00 208 THR A CA 1
ATOM 1650 C C . THR A 1 208 ? 17.012 3.442 -2.650 1.00 95.00 208 THR A C 1
ATOM 1652 O O . THR A 1 208 ? 17.998 2.979 -3.226 1.00 95.00 208 THR A O 1
ATOM 1655 N N . SER A 1 209 ? 17.087 3.900 -1.403 1.00 93.12 209 SER A N 1
ATOM 1656 C CA . SER A 1 209 ? 18.192 3.509 -0.525 1.00 93.12 209 SER A CA 1
ATOM 1657 C C . SER A 1 209 ? 18.091 2.011 -0.200 1.00 93.12 209 SER A C 1
ATOM 1659 O O . SER A 1 209 ? 16.977 1.480 -0.169 1.00 93.12 209 SER A O 1
ATOM 1661 N N . PRO A 1 210 ? 19.211 1.324 0.096 1.00 91.62 210 PRO A N 1
ATOM 1662 C CA . PRO A 1 210 ? 19.174 -0.072 0.517 1.00 91.62 210 PRO A CA 1
ATOM 1663 C C . PRO A 1 210 ? 18.232 -0.270 1.709 1.00 91.62 210 PRO A C 1
ATOM 1665 O O . PRO A 1 210 ? 18.307 0.466 2.696 1.00 91.62 210 PRO A O 1
ATOM 1668 N N . ASN A 1 211 ? 17.345 -1.260 1.615 1.00 86.25 211 ASN A N 1
ATOM 1669 C CA . ASN A 1 211 ? 16.456 -1.619 2.715 1.00 86.25 211 ASN A CA 1
ATOM 1670 C C . ASN A 1 211 ? 17.214 -2.379 3.827 1.00 86.25 211 ASN A C 1
ATOM 1672 O O . ASN A 1 211 ? 18.425 -2.584 3.747 1.00 86.25 211 ASN A O 1
ATOM 1676 N N . GLY A 1 212 ? 16.504 -2.811 4.877 1.00 79.88 212 GLY A N 1
ATOM 1677 C CA . GLY A 1 212 ? 17.109 -3.542 6.002 1.00 79.88 212 GLY A CA 1
ATOM 1678 C C . GLY A 1 212 ? 17.823 -4.846 5.614 1.00 79.88 212 GLY A C 1
ATOM 1679 O O . GLY A 1 212 ? 18.730 -5.268 6.325 1.00 79.88 212 GLY A O 1
ATOM 1680 N N . ASP A 1 213 ? 17.467 -5.429 4.467 1.00 84.19 213 ASP A N 1
ATOM 1681 C CA . ASP A 1 213 ? 18.082 -6.636 3.902 1.00 84.19 213 ASP A CA 1
ATOM 1682 C C . ASP A 1 213 ? 19.172 -6.305 2.857 1.00 84.19 213 ASP A C 1
ATOM 1684 O O . ASP A 1 213 ? 19.734 -7.193 2.218 1.00 84.19 213 ASP A O 1
ATOM 1688 N N . GLY A 1 214 ? 19.483 -5.019 2.659 1.00 89.56 214 GLY A N 1
ATOM 1689 C CA . GLY A 1 214 ? 20.465 -4.530 1.690 1.00 89.56 214 GLY A CA 1
ATOM 1690 C C . GLY A 1 214 ? 19.967 -4.493 0.243 1.00 89.56 214 GLY A C 1
ATOM 1691 O O . GLY A 1 214 ? 20.745 -4.200 -0.665 1.00 89.56 214 GLY A O 1
ATOM 1692 N N . HIS A 1 215 ? 18.686 -4.772 -0.004 1.00 91.50 215 HIS A N 1
ATOM 1693 C CA . HIS A 1 215 ? 18.118 -4.721 -1.346 1.00 91.50 215 HIS A CA 1
ATOM 1694 C C . HIS A 1 215 ? 17.823 -3.283 -1.773 1.00 91.50 215 HIS A C 1
ATOM 1696 O O . HIS A 1 215 ? 17.248 -2.498 -1.020 1.00 91.50 215 HIS A O 1
ATOM 1702 N N . VAL A 1 216 ? 18.188 -2.978 -3.017 1.00 95.50 216 VAL A N 1
ATOM 1703 C CA . VAL A 1 216 ? 17.858 -1.733 -3.718 1.00 95.50 216 VAL A CA 1
ATOM 1704 C C . VAL A 1 216 ? 16.859 -2.045 -4.828 1.00 95.50 216 VAL A C 1
ATOM 1706 O O . VAL A 1 216 ? 17.037 -3.027 -5.567 1.00 95.50 216 VAL A O 1
ATOM 1709 N N . ASN A 1 217 ? 15.841 -1.196 -4.937 1.00 97.25 217 ASN A N 1
ATOM 1710 C CA . ASN A 1 217 ? 14.772 -1.275 -5.925 1.00 97.25 217 ASN A CA 1
ATOM 1711 C C . ASN A 1 217 ? 14.735 0.003 -6.760 1.00 97.25 217 ASN A C 1
ATOM 1713 O O . ASN A 1 217 ? 15.193 1.056 -6.317 1.00 97.25 217 ASN A O 1
ATOM 1717 N N . ASN A 1 218 ? 14.164 -0.085 -7.956 1.00 98.06 218 ASN A N 1
ATOM 1718 C CA . ASN A 1 218 ? 13.688 1.101 -8.645 1.00 98.06 218 ASN A CA 1
ATOM 1719 C C . ASN A 1 218 ? 12.398 1.595 -7.976 1.00 98.06 218 ASN A C 1
ATOM 1721 O O . ASN A 1 218 ? 11.714 0.829 -7.293 1.00 98.06 218 ASN A O 1
ATOM 1725 N N . TYR A 1 219 ? 12.050 2.865 -8.159 1.00 97.25 219 TYR A N 1
ATOM 1726 C CA . TYR A 1 219 ? 10.745 3.366 -7.737 1.00 97.25 219 TYR A CA 1
ATOM 1727 C C . TYR A 1 219 ? 10.194 4.426 -8.683 1.00 97.25 219 TYR A C 1
ATOM 1729 O O . TYR A 1 219 ? 10.916 5.008 -9.494 1.00 97.25 219 TYR A O 1
ATOM 1737 N N . ILE A 1 220 ? 8.890 4.665 -8.581 1.00 96.31 220 ILE A N 1
ATOM 1738 C CA . ILE A 1 220 ? 8.206 5.756 -9.266 1.00 96.31 220 ILE A CA 1
ATOM 1739 C C . ILE A 1 220 ? 7.183 6.406 -8.334 1.00 96.31 220 ILE A C 1
ATOM 1741 O O . ILE A 1 220 ? 6.415 5.718 -7.658 1.00 96.31 220 ILE A O 1
ATOM 1745 N N . ASP A 1 221 ? 7.181 7.737 -8.314 1.00 93.44 221 ASP A N 1
ATOM 1746 C CA . ASP A 1 221 ? 6.169 8.537 -7.629 1.00 93.44 221 ASP A CA 1
ATOM 1747 C C . ASP A 1 221 ? 5.095 8.951 -8.633 1.00 93.44 221 ASP A C 1
ATOM 1749 O O . ASP A 1 221 ? 5.340 9.715 -9.570 1.00 93.44 221 ASP A O 1
ATOM 1753 N N . VAL A 1 222 ? 3.888 8.434 -8.440 1.00 92.44 222 VAL A N 1
ATOM 1754 C CA . VAL A 1 222 ? 2.735 8.747 -9.278 1.00 92.44 222 VAL A CA 1
ATOM 1755 C C . VAL A 1 222 ? 2.017 9.944 -8.681 1.00 92.44 222 VAL A C 1
ATOM 1757 O O . VAL A 1 222 ? 1.535 9.894 -7.550 1.00 92.44 222 VAL A O 1
ATOM 1760 N N . SER A 1 223 ? 1.923 11.016 -9.462 1.00 85.56 223 SER A N 1
ATOM 1761 C CA . SER A 1 223 ? 1.108 12.190 -9.152 1.00 85.56 223 SER A CA 1
ATOM 1762 C C . SER A 1 223 ? 0.197 12.487 -10.338 1.00 85.56 223 SER A C 1
ATOM 1764 O O . SER A 1 223 ? 0.613 12.326 -11.486 1.00 85.56 223 SER A O 1
ATOM 1766 N N . ASP A 1 224 ? -1.042 12.907 -10.090 1.00 74.50 224 ASP A N 1
ATOM 1767 C CA . ASP A 1 224 ? -1.912 13.359 -11.170 1.00 74.50 224 ASP A CA 1
ATOM 1768 C C . ASP A 1 224 ? -1.493 14.767 -11.610 1.00 74.50 224 ASP A C 1
ATOM 1770 O O . ASP A 1 224 ? -1.406 15.716 -10.821 1.00 74.50 224 ASP A O 1
ATOM 1774 N N . SER A 1 225 ? -1.208 14.917 -12.901 1.00 64.50 225 SER A N 1
ATOM 1775 C CA . SER A 1 225 ? -0.913 16.214 -13.507 1.00 64.50 225 SER A CA 1
ATOM 1776 C C . SER A 1 225 ? -2.108 17.171 -13.453 1.00 64.50 225 SER A C 1
ATOM 1778 O O . SER A 1 225 ? -1.902 18.382 -13.468 1.00 64.50 225 SER A O 1
ATOM 1780 N N . CYS A 1 226 ? -3.329 16.640 -13.355 1.00 62.00 226 CYS A N 1
ATOM 1781 C CA . CYS A 1 226 ? -4.577 17.390 -13.275 1.00 62.00 226 CYS A CA 1
ATOM 1782 C C . CYS A 1 226 ? -5.091 17.612 -11.846 1.00 62.00 226 CYS A C 1
ATOM 1784 O O . CYS A 1 226 ? -6.068 18.348 -11.694 1.00 62.00 226 CYS A O 1
ATOM 1786 N N . SER A 1 227 ? -4.469 17.040 -10.807 1.00 62.38 227 SER A N 1
ATOM 1787 C CA . SER A 1 227 ? -5.023 17.171 -9.459 1.00 62.38 227 SER A CA 1
ATOM 1788 C C . SER A 1 227 ? -4.812 18.563 -8.864 1.00 62.38 227 SER A C 1
ATOM 1790 O O . SER A 1 227 ? -3.775 19.211 -9.054 1.00 62.38 227 SER A O 1
ATOM 1792 N N . ASP A 1 228 ? -5.844 19.015 -8.147 1.00 73.00 228 ASP A N 1
ATOM 1793 C CA . ASP A 1 228 ? -5.903 20.299 -7.455 1.00 73.00 228 ASP A CA 1
ATOM 1794 C C . ASP A 1 228 ? -4.678 20.473 -6.540 1.00 73.00 228 ASP A C 1
ATOM 1796 O O . ASP A 1 228 ? -4.268 19.552 -5.825 1.00 73.00 228 ASP A O 1
ATOM 1800 N N . THR A 1 229 ? -4.090 21.670 -6.544 1.00 79.25 229 THR A N 1
ATOM 1801 C CA . THR A 1 229 ? -2.930 22.000 -5.702 1.00 79.25 229 THR A CA 1
ATOM 1802 C C . THR A 1 229 ? -3.247 21.780 -4.220 1.00 79.25 229 THR A C 1
ATOM 1804 O O . THR A 1 229 ? -2.374 21.359 -3.456 1.00 79.25 229 THR A O 1
ATOM 1807 N N . GLU A 1 230 ? -4.503 21.989 -3.821 1.00 80.31 230 GLU A N 1
ATOM 1808 C CA . GLU A 1 230 ? -4.972 21.735 -2.460 1.00 80.31 230 GLU A CA 1
ATOM 1809 C C . GLU A 1 230 ? -4.956 20.241 -2.107 1.00 80.31 230 GLU A C 1
ATOM 1811 O O . GLU A 1 230 ? -4.475 19.869 -1.035 1.00 80.31 230 GLU A O 1
ATOM 1816 N N . LEU A 1 231 ? -5.386 19.366 -3.024 1.00 79.69 231 LEU A N 1
ATOM 1817 C CA . LEU A 1 231 ? -5.350 17.911 -2.831 1.00 79.69 231 LEU A CA 1
ATOM 1818 C C . LEU A 1 231 ? -3.912 17.392 -2.740 1.00 79.69 231 LEU A C 1
ATOM 1820 O O . LEU A 1 231 ? -3.608 16.568 -1.874 1.00 79.69 231 LEU A O 1
ATOM 1824 N N . LYS A 1 232 ? -3.004 17.923 -3.569 1.00 79.75 232 LYS A N 1
ATOM 1825 C CA . LYS A 1 232 ? -1.568 17.605 -3.491 1.00 79.75 232 LYS A CA 1
ATOM 1826 C C . LYS A 1 232 ? -0.980 18.010 -2.142 1.00 79.75 232 LYS A C 1
ATOM 1828 O O . LYS A 1 232 ? -0.288 17.215 -1.505 1.00 79.75 232 LYS A O 1
ATOM 1833 N N . ALA A 1 233 ? -1.284 19.220 -1.671 1.00 83.56 233 ALA A N 1
ATOM 1834 C CA . ALA A 1 233 ? -0.843 19.695 -0.361 1.00 83.56 233 ALA A CA 1
ATOM 1835 C C . ALA A 1 233 ? -1.439 18.859 0.784 1.00 83.56 233 ALA A C 1
ATOM 1837 O O . ALA A 1 233 ? -0.747 18.555 1.758 1.00 83.56 233 ALA A O 1
ATOM 1838 N N . PHE A 1 234 ? -2.697 18.438 0.656 1.00 83.88 234 PHE A N 1
ATOM 1839 C CA . PHE A 1 234 ? -3.369 17.594 1.635 1.00 83.88 234 PHE A CA 1
ATOM 1840 C C . PHE A 1 234 ? -2.760 16.189 1.718 1.00 83.88 234 PHE A C 1
ATOM 1842 O O . PHE A 1 234 ? -2.462 15.725 2.819 1.00 83.88 234 PHE A O 1
ATOM 1849 N N . ARG A 1 235 ? -2.511 15.532 0.577 1.00 84.38 235 ARG A N 1
ATOM 1850 C CA . ARG A 1 235 ? -1.822 14.231 0.526 1.00 84.38 235 ARG A CA 1
ATOM 1851 C C . ARG A 1 235 ? -0.408 14.326 1.079 1.00 84.38 235 ARG A C 1
ATOM 1853 O O . ARG A 1 235 ? -0.027 13.519 1.922 1.00 84.38 235 ARG A O 1
ATOM 1860 N N . LYS A 1 236 ? 0.333 15.369 0.697 1.00 84.00 236 LYS A N 1
ATOM 1861 C CA . LYS A 1 236 ? 1.655 15.640 1.265 1.00 84.00 236 LYS A CA 1
ATOM 1862 C C . LYS A 1 236 ? 1.589 15.790 2.785 1.00 84.00 236 LYS A C 1
ATOM 1864 O O . LYS A 1 236 ? 2.377 15.174 3.487 1.00 84.00 236 LYS A O 1
ATOM 1869 N N . ARG A 1 237 ? 0.604 16.521 3.316 1.00 87.94 237 ARG A N 1
ATOM 1870 C CA . ARG A 1 237 ? 0.391 16.645 4.767 1.00 87.94 237 ARG A CA 1
ATOM 1871 C C . ARG A 1 237 ? 0.115 15.293 5.432 1.00 87.94 237 ARG A C 1
ATOM 1873 O O . ARG A 1 237 ? 0.625 15.087 6.523 1.00 87.94 237 ARG A O 1
ATOM 1880 N N . LEU A 1 238 ? -0.677 14.403 4.832 1.00 82.88 238 LEU A N 1
ATOM 1881 C CA . LEU A 1 238 ? -0.922 13.056 5.381 1.00 82.88 238 LEU A CA 1
ATOM 1882 C C . LEU A 1 238 ? 0.343 12.182 5.388 1.00 82.88 238 LEU A C 1
ATOM 1884 O O . LEU A 1 238 ? 0.505 11.328 6.262 1.00 82.88 238 LEU A O 1
ATOM 1888 N N . ASN A 1 239 ? 1.248 12.415 4.438 1.00 77.69 239 ASN A N 1
ATOM 1889 C CA . ASN A 1 239 ? 2.541 11.742 4.403 1.00 77.69 239 ASN A CA 1
ATOM 1890 C C . ASN A 1 239 ? 3.524 12.331 5.424 1.00 77.69 239 ASN A C 1
ATOM 1892 O O . ASN A 1 239 ? 4.172 11.579 6.147 1.00 77.69 239 ASN A O 1
ATOM 1896 N N . ASP A 1 240 ? 3.563 13.659 5.547 1.00 81.44 240 ASP A N 1
ATOM 1897 C CA . ASP A 1 240 ? 4.476 14.385 6.437 1.00 81.44 240 ASP A CA 1
ATOM 1898 C C . ASP A 1 240 ? 4.026 14.365 7.911 1.00 81.44 240 ASP A C 1
ATOM 1900 O O . ASP A 1 240 ? 4.849 14.483 8.821 1.00 81.44 240 ASP A O 1
ATOM 1904 N N . LYS A 1 241 ? 2.715 14.274 8.178 1.00 78.56 241 LYS A N 1
ATOM 1905 C CA . LYS A 1 241 ? 2.140 14.284 9.531 1.00 78.56 241 LYS A CA 1
ATOM 1906 C C . LYS A 1 241 ? 1.583 12.921 9.909 1.00 78.56 241 LYS A C 1
ATOM 1908 O O . LYS A 1 241 ? 0.796 12.320 9.192 1.00 78.56 241 LYS A O 1
ATOM 1913 N N . ASP A 1 242 ? 1.873 12.506 11.135 1.00 85.25 242 ASP A N 1
ATOM 1914 C CA . ASP A 1 242 ? 1.465 11.197 11.653 1.00 85.25 242 ASP A CA 1
ATOM 1915 C C . ASP A 1 242 ? 0.087 11.177 12.332 1.00 85.25 242 ASP A C 1
ATOM 1917 O O . ASP A 1 242 ? -0.217 10.242 13.068 1.00 85.25 242 ASP A O 1
ATOM 1921 N N . TYR A 1 243 ? -0.763 12.190 12.151 1.00 90.88 243 TYR A N 1
ATOM 1922 C CA . TYR A 1 243 ? -2.054 12.269 12.843 1.00 90.88 243 TYR A CA 1
ATOM 1923 C C . TYR A 1 243 ? -3.194 12.702 11.920 1.00 90.88 243 TYR A C 1
ATOM 1925 O O . TYR A 1 243 ? -3.000 13.505 11.010 1.00 90.88 243 TYR A O 1
ATOM 1933 N N . LEU A 1 244 ? -4.393 12.193 12.210 1.00 94.69 244 LEU A N 1
ATOM 1934 C CA . LEU A 1 244 ? -5.645 12.676 11.628 1.00 94.69 244 LEU A CA 1
ATOM 1935 C C . LEU A 1 244 ? -6.210 13.809 12.476 1.00 94.69 244 LEU A C 1
ATOM 1937 O O . LEU A 1 244 ? -6.211 13.725 13.710 1.00 94.69 244 LEU A O 1
ATOM 1941 N N . THR A 1 245 ? -6.721 14.852 11.826 1.00 95.00 245 THR A N 1
ATOM 1942 C CA . THR A 1 245 ? -7.551 15.844 12.524 1.00 95.00 245 THR A CA 1
ATOM 1943 C C . THR A 1 245 ? -8.857 15.195 13.015 1.00 95.00 245 THR A C 1
ATOM 1945 O O . THR A 1 245 ? -9.237 14.128 12.522 1.00 95.00 245 THR A O 1
ATOM 1948 N N . PRO A 1 246 ? -9.571 15.797 13.986 1.00 96.00 246 PRO A N 1
ATOM 1949 C CA . PRO A 1 246 ? -10.848 15.255 14.452 1.00 96.00 246 PRO A CA 1
ATOM 1950 C C . PRO A 1 246 ? -11.882 15.055 13.335 1.00 96.00 246 PRO A C 1
ATOM 1952 O O . PRO A 1 246 ? -12.608 14.063 13.359 1.00 96.00 246 PRO A O 1
ATOM 1955 N N . ASP A 1 247 ? -11.928 15.957 12.352 1.00 96.50 247 ASP A N 1
ATOM 1956 C CA . ASP A 1 247 ? -12.866 15.856 11.230 1.00 96.50 247 ASP A CA 1
ATOM 1957 C C . ASP A 1 247 ? -12.424 14.799 10.211 1.00 96.50 247 ASP A C 1
ATOM 1959 O O . ASP A 1 247 ? -13.244 13.997 9.781 1.00 96.50 247 ASP A O 1
ATOM 1963 N N . GLU A 1 248 ? -11.125 14.696 9.905 1.00 96.31 248 GLU A N 1
ATOM 1964 C CA . GLU A 1 248 ? -10.596 13.609 9.064 1.00 96.31 248 GLU A CA 1
ATOM 1965 C C . GLU A 1 248 ? -10.868 12.236 9.682 1.00 96.31 248 GLU A C 1
ATOM 1967 O O . GLU A 1 248 ? -11.327 11.321 9.002 1.00 96.31 248 GLU A O 1
ATOM 1972 N N . ARG A 1 249 ? -10.630 12.094 10.990 1.00 97.31 249 ARG A N 1
ATOM 1973 C CA . ARG A 1 249 ? -10.928 10.858 11.719 1.00 97.31 249 ARG A CA 1
ATOM 1974 C C . ARG A 1 249 ? -12.416 10.529 11.655 1.00 97.31 249 ARG A C 1
ATOM 1976 O O . ARG A 1 249 ? -12.757 9.370 11.448 1.00 97.31 249 ARG A O 1
ATOM 1983 N N . ARG A 1 250 ? -13.291 11.528 11.814 1.00 97.69 250 ARG A N 1
ATOM 1984 C CA . ARG A 1 250 ? -14.741 11.339 11.685 1.00 97.69 250 ARG A CA 1
ATOM 1985 C C . ARG A 1 250 ? -15.105 10.826 10.294 1.00 97.69 250 ARG A C 1
ATOM 1987 O O . ARG A 1 250 ? -15.801 9.824 10.206 1.00 97.69 250 ARG A O 1
ATOM 1994 N N . SER A 1 251 ? -14.566 11.429 9.234 1.00 97.44 251 SER A N 1
ATOM 1995 C CA . SER A 1 251 ? -14.787 10.971 7.856 1.00 97.44 251 SER A CA 1
ATOM 1996 C C . SER A 1 251 ? -14.315 9.533 7.629 1.00 97.44 251 SER A C 1
ATOM 1998 O O . SER A 1 251 ? -15.010 8.757 6.977 1.00 97.44 251 SER A O 1
ATOM 2000 N N . VAL A 1 252 ? -13.164 9.146 8.195 1.00 97.62 252 VAL A N 1
ATOM 2001 C CA . VAL A 1 252 ? -12.687 7.754 8.133 1.00 97.62 252 VAL A CA 1
ATOM 2002 C C . VAL A 1 252 ? -13.639 6.813 8.874 1.00 97.62 252 VAL A C 1
ATOM 2004 O O . VAL A 1 252 ? -13.994 5.775 8.330 1.00 97.62 252 VAL A O 1
ATOM 2007 N N . LEU A 1 253 ? -14.094 7.158 10.081 1.00 97.38 253 LEU A N 1
ATOM 2008 C CA . LEU A 1 253 ? -15.038 6.329 10.842 1.00 97.38 253 LEU A CA 1
ATOM 2009 C C . LEU A 1 253 ? -16.377 6.161 10.110 1.00 97.38 253 LEU A C 1
ATOM 2011 O O . LEU A 1 253 ? -16.840 5.034 9.951 1.00 97.38 253 LEU A O 1
ATOM 2015 N N . GLU A 1 254 ? -16.943 7.247 9.577 1.00 97.12 254 GLU A N 1
ATOM 2016 C CA . GLU A 1 254 ? -18.162 7.194 8.761 1.00 97.12 254 GLU A CA 1
ATOM 2017 C C . GLU A 1 254 ? -17.977 6.314 7.518 1.00 97.12 254 GLU A C 1
ATOM 2019 O O . GLU A 1 254 ? -18.875 5.556 7.146 1.00 97.12 254 GLU A O 1
ATOM 2024 N N . PHE A 1 255 ? -16.811 6.390 6.867 1.00 96.81 255 PHE A N 1
ATOM 2025 C CA . PHE A 1 255 ? -16.477 5.492 5.766 1.00 96.81 255 PHE A CA 1
ATOM 2026 C C . PHE A 1 255 ? -16.480 4.033 6.232 1.00 96.81 255 PHE A C 1
ATOM 2028 O O . PHE A 1 255 ? -17.060 3.177 5.557 1.00 96.81 255 PHE A O 1
ATOM 2035 N N . LEU A 1 256 ? -15.848 3.739 7.373 1.00 95.31 256 LEU A N 1
ATOM 2036 C CA . LEU A 1 256 ? -15.749 2.374 7.877 1.00 95.31 256 LEU A CA 1
ATOM 2037 C C . LEU A 1 256 ? -17.132 1.786 8.171 1.00 95.31 256 LEU A C 1
ATOM 2039 O O . LEU A 1 256 ? -17.393 0.657 7.758 1.00 95.31 256 LEU A O 1
ATOM 2043 N N . GLU A 1 257 ? -18.015 2.558 8.806 1.00 93.69 257 GLU A N 1
ATOM 2044 C CA . GLU A 1 257 ? -19.392 2.171 9.143 1.00 93.69 257 GLU A CA 1
ATOM 2045 C C . GLU A 1 257 ? -20.262 1.923 7.901 1.00 93.69 257 GLU A C 1
ATOM 2047 O O . GLU A 1 257 ? -21.022 0.955 7.867 1.00 93.69 257 GLU A O 1
ATOM 2052 N N . ARG A 1 258 ? -20.124 2.747 6.852 1.00 92.56 258 ARG A N 1
ATOM 2053 C CA . ARG A 1 258 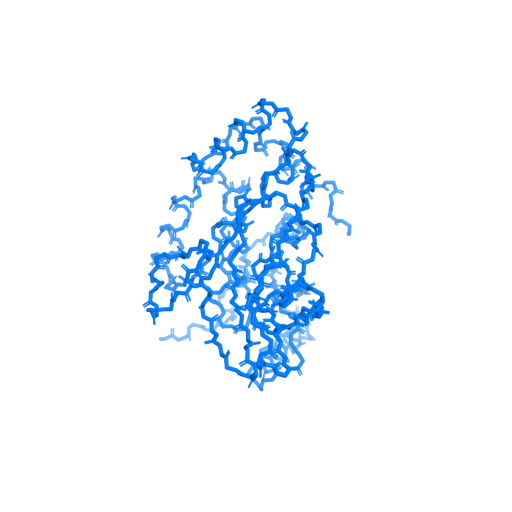? -20.892 2.604 5.599 1.00 92.56 258 ARG A CA 1
ATOM 2054 C C . ARG A 1 258 ? -20.490 1.383 4.771 1.00 92.56 258 ARG A C 1
ATOM 2056 O O . ARG A 1 258 ? -21.321 0.849 4.049 1.00 92.56 258 ARG A O 1
ATOM 2063 N N . ASN A 1 259 ? -19.236 0.944 4.861 1.00 83.56 259 ASN A N 1
ATOM 2064 C CA . ASN A 1 259 ? -18.684 -0.151 4.050 1.00 83.56 259 ASN A CA 1
ATOM 2065 C C . ASN A 1 259 ? -18.602 -1.485 4.822 1.00 83.56 259 ASN A C 1
ATOM 2067 O O . ASN A 1 259 ? -17.729 -2.313 4.571 1.00 83.56 259 ASN A O 1
ATOM 2071 N N . CYS A 1 260 ? -19.488 -1.682 5.800 1.00 64.62 260 CYS A N 1
ATOM 2072 C CA . CYS A 1 260 ? -19.531 -2.855 6.678 1.00 64.62 260 CYS A CA 1
ATOM 2073 C C . CYS A 1 260 ? -20.308 -4.069 6.112 1.00 64.62 260 CYS A C 1
ATOM 2075 O O . CYS A 1 260 ? -20.634 -4.984 6.884 1.00 64.62 260 CYS A O 1
ATOM 2077 N N . GLU A 1 261 ? -20.626 -4.083 4.815 1.00 52.50 261 GLU A N 1
ATOM 2078 C CA . GLU A 1 261 ? -21.397 -5.143 4.134 1.00 52.50 261 GLU A CA 1
ATOM 2079 C C . GLU A 1 261 ? -20.512 -6.189 3.444 1.00 52.50 261 GLU A C 1
ATOM 2081 O O . GLU A 1 261 ? -19.583 -5.812 2.693 1.00 52.50 261 GLU A O 1
#

Organism: NCBI:txid2320716

Foldseek 3Di:
DDDPPLVFLAQEEEEAADDPDDDVVVVVVVVVVVCVVVVSNHDYYYQYADPQALLSLLVSLLLSLLQVVVSCVVGPGDYHFDYDPRAENRLQSQLLCCAQPVFDFSVRSVVVSCVVPPHDYDSQSSLNSLLCLQPNWDKFKDKDKDAAQPFPWKWKAWFNPGNVDIDTFCADPVRNMTMDIDIDTFGKIWMFMQTNNRTDEDPVAAKDQQDPVRDITGMDGGDDPPDDPVSVVVSVCSVVTRHDDPVSSVSSVVSSNVSND

Radius of gyration: 20.71 Å; chains: 1; bounding box: 42×49×63 Å

Sequence (261 aa):
MLTSLSELELKPYFACSRTQTWNILELISKLLESMLRNGDGIEHIRAEIRDFDAFDLRMRLPAVVSRLHKAINCNGGVTYIHCTAGLGRAPSVALAYMYWVLGYKLSEADNFLQSKRACCPKLEAIRNATADILTGLSIGRIRLTWEANEYSSVEVSGLDIGWGQKIPLNFNPSQGIWLLEKDLPEGHYEYKYIVDGEWTLNTNELTTSPNGDGHVNNYIDVSDSCSDTELKAFRKRLNDKDYLTPDERRSVLEFLERNCE